Protein AF-A0A9J7LF12-F1 (afdb_monomer_lite)

InterPro domains:
  IPR011990 Tetratricopeptide-like helical domain superfamily [G3DSA:1.25.40.10] (10-180)

pLDDT: mean 81.38, std 17.11, range [35.28, 98.5]

Organism: Branchiostoma floridae (NCBI:txid7739)

Structure (mmCIF, N/CA/C/O backbone):
data_AF-A0A9J7LF12-F1
#
_entry.id   AF-A0A9J7LF12-F1
#
loop_
_atom_site.group_PDB
_atom_site.id
_atom_site.type_symbol
_atom_site.label_atom_id
_atom_site.label_alt_id
_atom_site.label_comp_id
_atom_site.label_asym_id
_atom_site.label_entity_id
_atom_site.label_seq_id
_atom_site.pdbx_PDB_ins_code
_atom_site.Cartn_x
_atom_site.Cartn_y
_atom_site.Cartn_z
_atom_site.occupancy
_atom_site.B_iso_or_equiv
_atom_site.auth_seq_id
_atom_site.auth_comp_id
_atom_site.auth_asym_id
_atom_site.auth_atom_id
_atom_site.pdbx_PDB_model_num
ATOM 1 N N . MET A 1 1 ? 32.353 -58.997 -35.082 1.00 39.72 1 MET A N 1
ATOM 2 C CA . MET A 1 1 ? 32.749 -57.573 -35.053 1.00 39.72 1 MET A CA 1
ATOM 3 C C . MET A 1 1 ? 31.495 -56.728 -35.221 1.00 39.72 1 MET A C 1
ATOM 5 O O . MET A 1 1 ? 30.612 -57.165 -35.945 1.00 39.72 1 MET A O 1
ATOM 9 N N . ALA A 1 2 ? 31.465 -55.567 -34.558 1.00 40.81 2 ALA A N 1
ATOM 10 C CA . ALA A 1 2 ? 30.418 -54.535 -34.543 1.00 40.81 2 ALA A CA 1
ATOM 11 C C . ALA A 1 2 ? 29.168 -54.815 -33.680 1.00 40.81 2 ALA A C 1
ATOM 13 O O . ALA A 1 2 ? 28.105 -55.202 -34.151 1.00 40.81 2 ALA A O 1
ATOM 14 N N . THR A 1 3 ? 29.338 -54.546 -32.386 1.00 37.72 3 THR A N 1
ATOM 15 C CA . THR A 1 3 ? 28.307 -54.189 -31.405 1.00 37.72 3 THR A CA 1
ATOM 16 C C . THR A 1 3 ? 27.882 -52.730 -31.610 1.00 37.72 3 THR A C 1
ATOM 18 O O . THR A 1 3 ? 28.735 -51.844 -31.576 1.00 37.72 3 THR A O 1
ATOM 21 N N . GLY A 1 4 ? 26.586 -52.470 -31.800 1.00 38.47 4 GLY A N 1
ATOM 22 C CA . GLY A 1 4 ? 26.010 -51.123 -31.787 1.00 38.47 4 GLY A CA 1
ATOM 23 C C . GLY A 1 4 ? 25.493 -50.775 -30.394 1.00 38.47 4 GLY A C 1
ATOM 24 O O . GLY A 1 4 ? 24.496 -51.340 -29.954 1.00 38.47 4 GLY A O 1
ATOM 25 N N . GLY A 1 5 ? 26.181 -49.866 -29.704 1.00 35.28 5 GLY A N 1
ATOM 26 C CA . GLY A 1 5 ? 25.675 -49.182 -28.516 1.00 35.28 5 GLY A CA 1
ATOM 27 C C . GLY A 1 5 ? 25.130 -47.813 -28.916 1.00 35.28 5 GLY A C 1
ATOM 28 O O . GLY A 1 5 ? 25.810 -47.076 -29.625 1.00 35.28 5 GLY A O 1
ATOM 29 N N . SER A 1 6 ? 23.919 -47.479 -28.468 1.00 45.06 6 SER A N 1
ATOM 30 C CA . SER A 1 6 ? 23.393 -46.114 -28.510 1.00 45.06 6 SER A CA 1
ATOM 31 C C . SER A 1 6 ? 23.241 -45.631 -27.076 1.00 45.06 6 SER A C 1
ATOM 33 O O . SER A 1 6 ? 22.496 -46.199 -26.281 1.00 45.06 6 SER A O 1
ATOM 35 N N . THR A 1 7 ? 24.030 -44.615 -26.766 1.00 44.19 7 THR A N 1
ATOM 36 C CA . THR A 1 7 ? 24.175 -43.934 -25.485 1.00 44.19 7 THR A CA 1
ATOM 37 C C . THR A 1 7 ? 22.924 -43.135 -25.137 1.00 44.19 7 THR A C 1
ATOM 39 O O . THR A 1 7 ? 22.454 -42.326 -25.937 1.00 44.19 7 THR A O 1
ATOM 42 N N . VAL A 1 8 ? 22.413 -43.356 -23.926 1.00 41.34 8 VAL A N 1
ATOM 43 C CA . VAL A 1 8 ? 21.418 -42.508 -23.264 1.00 41.34 8 VAL A CA 1
ATOM 44 C C . VAL A 1 8 ? 22.120 -41.210 -22.871 1.00 41.34 8 VAL A C 1
ATOM 46 O O . VAL A 1 8 ? 23.152 -41.250 -22.204 1.00 41.34 8 VAL A O 1
ATOM 49 N N . ALA A 1 9 ? 21.597 -40.082 -23.349 1.00 40.00 9 ALA A N 1
ATOM 50 C CA . ALA A 1 9 ? 22.087 -38.763 -22.989 1.00 40.00 9 ALA A CA 1
ATOM 51 C C . ALA A 1 9 ? 21.677 -38.419 -21.552 1.00 40.00 9 ALA A C 1
ATOM 53 O O . ALA A 1 9 ? 20.546 -38.649 -21.126 1.00 40.00 9 ALA A O 1
ATOM 54 N N . ASP A 1 10 ? 22.677 -37.897 -20.863 1.00 36.16 10 ASP A N 1
ATOM 55 C CA . ASP A 1 10 ? 22.772 -37.484 -19.477 1.00 36.16 10 ASP A CA 1
ATOM 56 C C . ASP A 1 10 ? 21.653 -36.513 -19.059 1.00 36.16 10 ASP A C 1
ATOM 58 O O . ASP A 1 10 ? 21.420 -35.483 -19.697 1.00 36.16 10 ASP A O 1
ATOM 62 N N . VAL A 1 11 ? 20.951 -36.858 -17.979 1.00 47.50 11 VAL A N 1
ATOM 63 C CA . VAL A 1 11 ? 20.026 -35.961 -17.284 1.00 47.50 11 VAL A CA 1
ATOM 64 C C . VAL A 1 11 ? 20.889 -35.112 -16.364 1.00 47.50 11 VAL A C 1
ATOM 66 O O . VAL A 1 11 ? 21.312 -35.575 -15.308 1.00 47.50 11 VAL A O 1
ATOM 69 N N . SER A 1 12 ? 21.165 -33.878 -16.792 1.00 51.91 12 SER A N 1
ATOM 70 C CA . SER A 1 12 ? 21.916 -32.904 -16.003 1.00 51.91 12 SER A CA 1
ATOM 71 C C . SER A 1 12 ? 21.243 -32.718 -14.644 1.00 51.91 12 SER A C 1
ATOM 73 O O . SER A 1 12 ? 20.140 -32.180 -14.546 1.00 51.91 12 SER A O 1
ATOM 75 N N . ALA A 1 13 ? 21.913 -33.199 -13.602 1.00 44.81 13 ALA A N 1
ATOM 76 C CA . ALA A 1 13 ? 21.519 -33.026 -12.220 1.00 44.81 13 ALA A CA 1
ATOM 77 C C . ALA A 1 13 ? 21.653 -31.543 -11.851 1.00 44.81 13 ALA A C 1
ATOM 79 O O . ALA A 1 13 ? 22.753 -30.994 -11.864 1.00 44.81 13 ALA A O 1
ATOM 80 N N . THR A 1 14 ? 20.536 -30.881 -11.555 1.00 45.53 14 THR A N 1
ATOM 81 C CA . THR A 1 14 ? 20.538 -29.515 -11.028 1.00 45.53 14 THR A CA 1
ATOM 82 C C . THR A 1 14 ? 21.016 -29.569 -9.581 1.00 45.53 14 THR A C 1
ATOM 84 O O . THR A 1 14 ? 20.368 -30.166 -8.720 1.00 45.53 14 THR A O 1
ATOM 87 N N . THR A 1 15 ? 22.192 -29.005 -9.325 1.00 43.34 15 THR A N 1
ATOM 88 C CA . THR A 1 15 ? 22.765 -28.886 -7.985 1.00 43.34 15 THR A CA 1
ATOM 89 C C . THR A 1 15 ? 21.994 -27.841 -7.163 1.00 43.34 15 THR A C 1
ATOM 91 O O . THR A 1 15 ? 21.663 -26.791 -7.711 1.00 43.34 15 THR A O 1
ATOM 94 N N . PRO A 1 16 ? 21.730 -28.069 -5.861 1.00 48.72 16 PRO A N 1
ATOM 95 C CA . PRO A 1 16 ? 20.918 -27.169 -5.027 1.00 48.72 16 PRO A CA 1
ATOM 96 C C . PRO A 1 16 ? 21.506 -25.771 -4.756 1.00 48.72 16 PRO A C 1
ATOM 98 O O . PRO A 1 16 ? 20.783 -24.915 -4.254 1.00 48.72 16 PRO A O 1
ATOM 101 N N . ASP A 1 17 ? 22.781 -25.530 -5.077 1.00 46.25 17 ASP A N 1
ATOM 102 C CA . ASP A 1 17 ? 23.502 -24.301 -4.702 1.00 46.25 17 ASP A CA 1
ATOM 103 C C . ASP A 1 17 ? 23.446 -23.177 -5.762 1.00 46.25 17 ASP A C 1
ATOM 105 O O . ASP A 1 17 ? 23.817 -22.043 -5.470 1.00 46.25 17 ASP A O 1
ATOM 109 N N . ASP A 1 18 ? 22.973 -23.457 -6.982 1.00 55.94 18 ASP A N 1
ATOM 110 C CA . ASP A 1 18 ? 23.041 -22.514 -8.119 1.00 55.94 18 ASP A CA 1
ATOM 111 C C . ASP A 1 18 ? 21.880 -21.495 -8.117 1.00 55.94 18 ASP A C 1
ATOM 113 O O . ASP A 1 18 ? 21.981 -20.380 -8.618 1.00 55.94 18 ASP A O 1
ATOM 117 N N . ASP A 1 19 ? 20.753 -21.851 -7.498 1.00 59.34 19 ASP A N 1
ATOM 118 C CA . ASP A 1 19 ? 19.482 -21.145 -7.692 1.00 59.34 19 ASP A CA 1
ATOM 119 C C . ASP A 1 19 ? 19.226 -20.024 -6.663 1.00 59.34 19 ASP A C 1
ATOM 121 O O . ASP A 1 19 ? 18.275 -19.258 -6.790 1.00 59.34 19 ASP A O 1
ATOM 125 N N . ASP A 1 20 ? 19.987 -19.943 -5.565 1.00 68.94 20 ASP A N 1
ATOM 126 C CA . ASP A 1 20 ? 19.910 -18.791 -4.635 1.00 68.94 20 ASP A CA 1
ATOM 127 C C . ASP A 1 20 ? 20.726 -17.602 -5.170 1.00 68.94 20 ASP A C 1
ATOM 129 O O . ASP A 1 20 ? 20.316 -16.450 -5.046 1.00 68.94 20 ASP A O 1
ATOM 133 N N . SER A 1 21 ? 21.820 -17.901 -5.881 1.00 77.69 21 SER A N 1
ATOM 134 C CA . SER A 1 21 ? 22.623 -16.918 -6.612 1.00 77.69 21 SER A CA 1
ATOM 135 C C . SER A 1 21 ? 21.808 -16.195 -7.690 1.00 77.69 21 SER A C 1
ATOM 137 O O . SER A 1 21 ? 21.927 -14.981 -7.832 1.00 77.69 21 SER A O 1
ATOM 139 N N . THR A 1 22 ? 20.949 -16.912 -8.424 1.00 87.00 22 THR A N 1
ATOM 140 C CA . THR A 1 22 ? 20.126 -16.331 -9.504 1.00 87.00 22 THR A CA 1
ATOM 141 C C . THR A 1 22 ? 19.040 -15.392 -8.974 1.00 87.00 22 THR A C 1
ATOM 143 O O . THR A 1 22 ? 18.749 -14.366 -9.589 1.00 87.00 22 THR A O 1
ATOM 146 N N . TYR A 1 23 ? 18.443 -15.710 -7.818 1.00 91.00 23 TYR A N 1
ATOM 147 C CA . TYR A 1 23 ? 17.471 -14.840 -7.154 1.00 91.00 23 TYR A CA 1
ATOM 148 C C . TYR A 1 23 ? 18.095 -13.491 -6.778 1.00 91.00 23 TYR A C 1
ATOM 150 O O . TYR A 1 23 ? 17.531 -12.446 -7.120 1.00 91.00 23 TYR A O 1
ATOM 158 N N . GLU A 1 24 ? 19.246 -13.527 -6.100 1.00 91.50 24 GLU A N 1
ATOM 159 C CA . GLU A 1 24 ? 19.941 -12.322 -5.639 1.00 91.50 24 GLU A CA 1
ATOM 160 C C . GLU A 1 24 ? 20.485 -11.498 -6.811 1.00 91.50 24 GLU A C 1
ATOM 162 O O . GLU A 1 24 ? 20.399 -10.270 -6.795 1.00 91.50 24 GLU A O 1
ATOM 167 N N . GLU A 1 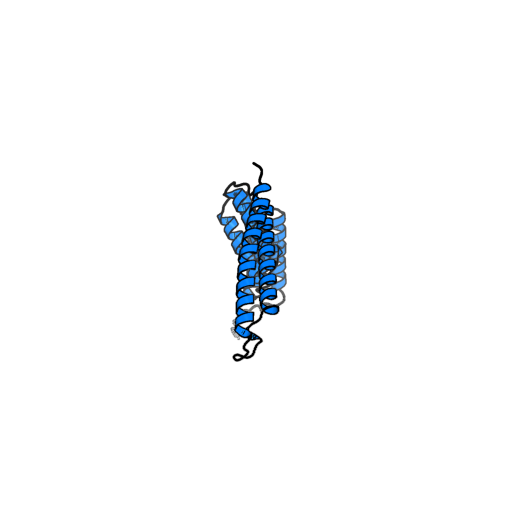25 ? 20.976 -12.154 -7.866 1.00 94.62 25 GLU A N 1
ATOM 168 C CA . GLU A 1 25 ? 21.410 -11.491 -9.100 1.00 94.62 25 GLU A CA 1
ATOM 169 C C . GLU A 1 25 ? 20.255 -10.721 -9.754 1.00 94.62 25 GLU A C 1
ATOM 171 O O . GLU A 1 25 ? 20.363 -9.520 -10.004 1.00 94.62 25 GLU A O 1
ATOM 176 N N . HIS A 1 26 ? 19.107 -11.372 -9.960 1.00 95.75 26 HIS A N 1
ATOM 177 C CA . HIS A 1 26 ? 17.932 -10.722 -10.538 1.00 95.75 26 HIS A CA 1
ATOM 178 C C . HIS A 1 26 ? 17.387 -9.589 -9.660 1.00 95.75 26 HIS A C 1
ATOM 180 O O . HIS A 1 26 ? 16.953 -8.557 -10.180 1.00 95.75 26 HIS A O 1
ATOM 186 N N . LEU A 1 27 ? 17.417 -9.754 -8.336 1.00 95.31 27 LEU A N 1
ATOM 187 C CA . LEU A 1 27 ? 16.997 -8.708 -7.408 1.00 95.31 27 LEU A CA 1
ATOM 188 C C . LEU A 1 27 ? 17.931 -7.491 -7.486 1.00 95.31 27 LEU A C 1
ATOM 190 O O . LEU A 1 27 ? 17.462 -6.348 -7.549 1.00 95.31 27 LEU A O 1
ATOM 194 N N . HIS A 1 28 ? 19.242 -7.730 -7.529 1.00 96.56 28 HIS A N 1
ATOM 195 C CA . HIS A 1 28 ? 20.255 -6.692 -7.679 1.00 96.56 28 HIS A CA 1
ATOM 196 C C . HIS A 1 28 ? 20.119 -5.943 -9.009 1.00 96.56 28 HIS A C 1
ATOM 198 O O . HIS A 1 28 ? 20.062 -4.710 -9.019 1.00 96.56 28 HIS A O 1
ATOM 204 N N . ASP A 1 29 ? 19.986 -6.670 -10.118 1.00 97.25 29 ASP A N 1
ATOM 205 C CA . ASP A 1 29 ? 19.795 -6.103 -11.454 1.00 97.25 29 ASP A CA 1
ATOM 206 C C . ASP A 1 29 ? 18.539 -5.236 -11.538 1.00 97.25 29 ASP A C 1
ATOM 208 O O . ASP A 1 29 ? 18.569 -4.144 -12.115 1.00 97.25 29 ASP A O 1
ATOM 212 N N . GLY A 1 30 ? 17.443 -5.693 -10.924 1.00 97.69 30 GLY A N 1
ATOM 213 C CA . GLY A 1 30 ? 16.206 -4.924 -10.841 1.00 97.69 30 GLY A CA 1
ATOM 214 C C . GLY A 1 30 ? 16.399 -3.626 -10.065 1.00 97.69 30 GLY A C 1
ATOM 215 O O . GLY A 1 30 ? 15.953 -2.566 -10.507 1.00 97.69 30 GLY A O 1
ATOM 216 N N . CYS A 1 31 ? 17.128 -3.671 -8.945 1.00 97.19 31 CYS A N 1
ATOM 217 C CA . CYS A 1 31 ? 17.443 -2.477 -8.161 1.00 97.19 31 CYS A CA 1
ATOM 218 C C . CYS A 1 31 ? 18.298 -1.485 -8.957 1.00 97.19 31 CYS A C 1
ATOM 220 O O . CYS A 1 31 ? 18.016 -0.286 -8.932 1.00 97.19 31 CYS A O 1
ATOM 222 N N . MET A 1 32 ? 19.298 -1.968 -9.696 1.00 97.62 32 MET A N 1
ATOM 223 C CA . MET A 1 32 ? 20.133 -1.125 -10.554 1.00 97.62 32 MET A CA 1
ATOM 224 C C . MET A 1 32 ? 19.315 -0.476 -11.673 1.00 97.62 32 MET A C 1
ATOM 226 O O . MET A 1 32 ? 19.390 0.737 -11.858 1.00 97.62 32 MET A O 1
ATOM 230 N N . ALA A 1 33 ? 18.468 -1.243 -12.362 1.00 97.81 33 ALA A N 1
ATOM 231 C CA . ALA A 1 33 ? 17.584 -0.715 -13.400 1.00 97.81 33 ALA A CA 1
ATOM 232 C C . ALA A 1 33 ? 16.594 0.330 -12.848 1.00 97.81 33 ALA A C 1
ATOM 234 O O . ALA A 1 33 ? 16.386 1.388 -13.449 1.00 97.81 33 ALA A O 1
ATOM 235 N N . LEU A 1 34 ? 16.040 0.084 -11.657 1.00 95.75 34 LEU A N 1
ATOM 236 C CA . LEU A 1 34 ? 15.129 1.006 -10.980 1.00 95.75 34 LEU A CA 1
ATOM 237 C C . LEU A 1 34 ? 15.819 2.319 -10.571 1.00 95.75 34 LEU A C 1
ATOM 239 O O . LEU A 1 34 ? 15.177 3.376 -10.582 1.00 95.75 34 LEU A O 1
ATOM 243 N N . GLN A 1 35 ? 17.106 2.263 -10.209 1.00 95.12 35 GLN A N 1
ATOM 244 C CA . GLN A 1 35 ? 17.933 3.438 -9.917 1.00 95.12 35 GLN A CA 1
ATOM 245 C C . GLN A 1 35 ? 18.265 4.234 -11.182 1.00 95.12 35 GLN A C 1
ATOM 247 O O . GLN A 1 35 ? 18.223 5.463 -11.151 1.00 95.12 35 GLN A O 1
ATOM 252 N N . THR A 1 36 ? 18.543 3.561 -12.302 1.00 95.75 36 THR A N 1
ATOM 253 C CA . THR A 1 36 ? 18.799 4.226 -13.591 1.00 95.75 36 THR A CA 1
ATOM 254 C C . THR A 1 36 ? 17.525 4.720 -14.280 1.00 95.75 36 THR A C 1
ATOM 256 O O . THR A 1 36 ? 17.613 5.411 -15.292 1.00 95.75 36 THR A O 1
ATOM 259 N N . GLY A 1 37 ? 16.345 4.392 -13.741 1.00 93.88 37 GLY A N 1
ATOM 260 C CA . GLY A 1 37 ? 15.043 4.806 -14.271 1.00 93.88 37 GLY A CA 1
ATOM 261 C C . GLY A 1 37 ? 14.523 3.947 -15.426 1.00 93.88 37 GLY A C 1
ATOM 262 O O . GLY A 1 37 ? 13.527 4.313 -16.045 1.00 93.88 37 GLY A O 1
ATOM 263 N N . ASP A 1 38 ? 15.162 2.809 -15.705 1.00 97.50 38 ASP A N 1
ATOM 264 C CA . ASP A 1 38 ? 14.715 1.848 -16.714 1.00 97.50 38 ASP A CA 1
ATOM 265 C C . ASP A 1 38 ? 13.657 0.925 -16.094 1.00 97.50 38 ASP A C 1
ATOM 267 O O . ASP A 1 38 ? 13.958 -0.138 -15.544 1.00 97.50 38 ASP A O 1
ATOM 271 N N . LEU A 1 39 ? 12.404 1.390 -16.112 1.00 97.69 39 LEU A N 1
ATOM 272 C CA . LEU A 1 39 ? 11.283 0.704 -15.463 1.00 97.69 39 LEU A CA 1
ATOM 273 C C . LEU A 1 39 ? 10.969 -0.651 -16.107 1.00 97.69 39 LEU A C 1
ATOM 275 O O . LEU A 1 39 ? 10.574 -1.576 -15.401 1.00 97.69 39 LEU A O 1
ATOM 279 N N . ASP A 1 40 ? 11.170 -0.788 -17.417 1.00 97.69 40 ASP A N 1
ATOM 280 C CA . ASP A 1 40 ? 10.877 -2.029 -18.135 1.00 97.69 40 ASP A CA 1
ATOM 281 C C . ASP A 1 40 ? 11.905 -3.109 -17.800 1.00 97.69 40 ASP A C 1
ATOM 283 O O . ASP A 1 40 ? 11.536 -4.253 -17.517 1.00 97.69 40 ASP A O 1
ATOM 287 N N . LYS A 1 41 ? 13.192 -2.745 -17.751 1.00 97.88 41 LYS A N 1
ATOM 288 C CA . LYS A 1 41 ? 14.236 -3.661 -17.289 1.00 97.88 41 LYS A CA 1
ATOM 289 C C . LYS A 1 41 ? 14.055 -4.016 -15.814 1.00 97.88 41 LYS A C 1
ATOM 291 O O . LYS A 1 41 ? 14.180 -5.185 -15.458 1.00 97.88 41 LYS A O 1
ATOM 296 N N . ALA A 1 42 ? 13.717 -3.041 -14.967 1.00 98.25 42 ALA A N 1
ATOM 297 C CA . ALA A 1 42 ? 13.463 -3.287 -13.550 1.00 98.25 42 ALA A CA 1
ATOM 298 C C . ALA A 1 42 ? 12.318 -4.290 -13.345 1.00 98.25 42 ALA A C 1
ATOM 300 O O . ALA A 1 42 ? 12.472 -5.253 -12.596 1.00 98.25 42 ALA A O 1
ATOM 301 N N . GLU A 1 43 ? 11.199 -4.112 -14.053 1.00 98.06 43 GLU A N 1
ATOM 302 C CA . GLU A 1 43 ? 10.069 -5.041 -14.003 1.00 98.06 43 GLU A CA 1
ATOM 303 C C . GLU A 1 43 ? 10.476 -6.462 -14.405 1.00 98.06 43 GLU A C 1
ATOM 305 O O . GLU A 1 43 ? 10.157 -7.416 -13.695 1.00 98.06 43 GLU A O 1
ATOM 310 N N . GLN A 1 44 ? 11.205 -6.609 -15.516 1.00 98.12 44 GLN A N 1
ATOM 311 C CA . GLN A 1 44 ? 11.660 -7.915 -15.999 1.00 98.12 44 GLN A CA 1
ATOM 312 C C . GLN A 1 44 ? 12.572 -8.611 -14.986 1.00 98.12 44 GLN A C 1
ATOM 314 O O . GLN A 1 44 ? 12.371 -9.791 -14.694 1.00 98.12 44 GLN A O 1
ATOM 319 N N . SER A 1 45 ? 13.536 -7.884 -14.419 1.00 97.75 45 SER A N 1
ATOM 320 C CA . SER A 1 45 ? 14.465 -8.416 -13.422 1.00 97.75 45 SER A CA 1
ATOM 321 C C . SER A 1 45 ? 13.749 -8.821 -12.130 1.00 97.75 45 SER A C 1
ATOM 323 O O . SER A 1 45 ? 13.946 -9.935 -11.647 1.00 97.75 45 SER A O 1
ATOM 325 N N . PHE A 1 46 ? 12.843 -7.997 -11.594 1.00 97.69 46 PHE A N 1
ATOM 326 C CA . PHE A 1 46 ? 12.095 -8.377 -10.391 1.00 97.69 46 PHE A CA 1
ATOM 327 C C . PHE A 1 46 ? 11.103 -9.521 -10.641 1.00 97.69 46 PHE A C 1
ATOM 329 O O . PHE A 1 46 ? 10.937 -10.383 -9.779 1.00 97.69 46 PHE A O 1
ATOM 336 N N . ALA A 1 47 ? 10.479 -9.590 -11.821 1.00 96.44 47 ALA A N 1
ATOM 337 C CA . ALA A 1 47 ? 9.639 -10.726 -12.199 1.00 96.44 47 ALA A CA 1
ATOM 338 C C . ALA A 1 47 ? 10.452 -12.028 -12.315 1.00 96.44 47 ALA A C 1
ATOM 340 O O . ALA A 1 47 ? 9.977 -13.087 -11.898 1.00 96.44 47 ALA A O 1
ATOM 341 N N . ALA A 1 48 ? 11.681 -11.959 -12.840 1.00 94.81 48 ALA A N 1
ATOM 342 C CA . ALA A 1 48 ? 12.601 -13.093 -12.884 1.00 94.81 48 ALA A CA 1
ATOM 343 C C . ALA A 1 48 ? 13.009 -13.542 -11.471 1.00 94.81 48 ALA A C 1
ATOM 345 O O . ALA A 1 48 ? 12.891 -14.724 -11.158 1.00 94.81 48 ALA A O 1
ATOM 346 N N . SER A 1 49 ? 13.367 -12.596 -10.595 1.00 93.81 49 SER A N 1
ATOM 347 C CA . SER A 1 49 ? 13.654 -12.855 -9.176 1.00 93.81 49 SER A CA 1
ATOM 348 C C . SER A 1 49 ? 12.475 -13.549 -8.479 1.00 93.81 49 SER A C 1
ATOM 350 O O . SER A 1 49 ? 12.645 -14.605 -7.867 1.00 93.81 49 SER A O 1
ATOM 352 N N . LEU A 1 50 ? 11.252 -13.030 -8.657 1.00 92.56 50 LEU A N 1
ATOM 353 C CA . LEU A 1 50 ? 10.033 -13.617 -8.095 1.00 92.56 50 LEU A CA 1
ATOM 354 C C . LEU A 1 50 ? 9.788 -15.045 -8.605 1.00 92.56 50 LEU A C 1
ATOM 356 O O . LEU A 1 50 ? 9.378 -15.918 -7.840 1.00 92.56 50 LEU A O 1
ATOM 360 N N . LYS A 1 51 ? 10.056 -15.306 -9.888 1.00 91.25 51 LYS A N 1
ATOM 361 C CA . LYS A 1 51 ? 9.903 -16.636 -10.486 1.00 91.25 51 LYS A CA 1
ATOM 362 C C . LYS A 1 51 ? 10.862 -17.652 -9.860 1.00 91.25 51 LYS A C 1
ATOM 364 O O . LYS A 1 51 ? 10.431 -18.775 -9.601 1.00 91.25 51 LYS A O 1
ATOM 369 N N . SER A 1 52 ? 12.108 -17.267 -9.584 1.00 87.81 52 SER A N 1
ATOM 370 C CA . SER A 1 52 ? 13.104 -18.152 -8.963 1.00 87.81 52 SER A CA 1
ATOM 371 C C . SER A 1 52 ? 12.704 -18.580 -7.547 1.00 87.81 52 SER A C 1
ATOM 373 O O . SER A 1 52 ? 12.858 -19.745 -7.189 1.00 87.81 52 SER A O 1
ATOM 375 N N . VAL A 1 53 ? 12.110 -17.688 -6.744 1.00 85.94 53 VAL A N 1
ATOM 376 C CA . VAL A 1 53 ? 11.677 -18.029 -5.369 1.00 85.94 53 VAL A CA 1
ATOM 377 C C . VAL A 1 53 ? 10.318 -18.720 -5.303 1.00 85.94 53 VAL A C 1
ATOM 379 O O . VAL A 1 53 ? 10.101 -19.560 -4.427 1.00 85.94 53 VAL A O 1
ATOM 382 N N . HIS A 1 54 ? 9.421 -18.436 -6.250 1.00 77.88 54 HIS A N 1
ATOM 383 C CA . HIS A 1 54 ? 8.108 -19.079 -6.307 1.00 77.88 54 HIS A CA 1
ATOM 384 C C . HIS A 1 54 ? 8.219 -20.584 -6.572 1.00 77.88 54 HIS A C 1
ATOM 386 O O . HIS A 1 54 ? 7.519 -21.386 -5.955 1.00 77.88 54 HIS A O 1
ATOM 392 N N . VAL A 1 55 ? 9.152 -20.986 -7.444 1.00 74.06 55 VAL A N 1
ATOM 393 C CA . VAL A 1 55 ? 9.421 -22.402 -7.746 1.00 74.06 55 VAL A CA 1
ATOM 394 C C . VAL A 1 55 ? 9.910 -23.163 -6.507 1.00 74.06 55 VAL A C 1
ATOM 396 O O . VAL A 1 55 ? 9.615 -24.349 -6.365 1.00 74.06 55 VAL A O 1
ATOM 399 N N . LYS A 1 56 ? 10.584 -22.481 -5.573 1.00 67.94 56 LYS A N 1
ATOM 400 C CA . LYS A 1 56 ? 11.073 -23.064 -4.314 1.00 67.94 56 LYS A CA 1
ATOM 401 C C . LYS A 1 56 ? 10.020 -23.107 -3.200 1.00 67.94 56 LYS A C 1
ATOM 403 O O . LYS A 1 56 ? 10.251 -23.742 -2.175 1.00 67.94 56 LYS A O 1
ATOM 408 N N . GLY A 1 57 ? 8.874 -22.440 -3.371 1.00 67.81 57 GLY A N 1
ATOM 409 C CA . GLY A 1 57 ? 7.858 -22.307 -2.321 1.00 67.81 57 GLY A CA 1
ATOM 410 C C . GLY A 1 57 ? 8.318 -21.458 -1.128 1.00 67.81 57 GLY A C 1
ATOM 411 O O . GLY A 1 57 ? 7.769 -21.575 -0.030 1.00 67.81 57 GLY A O 1
ATOM 412 N N . GLU A 1 58 ? 9.326 -20.603 -1.321 1.00 76.88 58 GLU A N 1
ATOM 413 C CA . GLU A 1 58 ? 9.893 -19.738 -0.284 1.00 76.88 58 GLU A CA 1
ATOM 414 C C . GLU A 1 58 ? 9.086 -18.434 -0.161 1.00 76.88 58 GLU A C 1
ATOM 416 O O . GLU A 1 58 ? 9.564 -17.344 -0.472 1.00 76.88 58 GLU A O 1
ATOM 421 N N . TYR A 1 59 ? 7.845 -18.536 0.328 1.00 76.38 59 TYR A N 1
ATOM 422 C CA . TYR A 1 59 ? 6.890 -17.415 0.401 1.00 76.38 59 TYR A CA 1
ATOM 423 C C . TYR A 1 59 ? 7.416 -16.159 1.119 1.00 76.38 59 TYR A C 1
ATOM 425 O O . TYR A 1 59 ? 6.956 -15.054 0.837 1.00 76.38 59 TYR A O 1
ATOM 433 N N . GLY A 1 60 ? 8.378 -16.309 2.036 1.00 79.06 60 GLY A N 1
ATOM 434 C CA . GLY A 1 60 ? 9.027 -15.180 2.705 1.00 79.06 60 GLY A CA 1
ATOM 435 C C . GLY A 1 60 ? 9.923 -14.357 1.772 1.00 79.06 60 GLY A C 1
ATOM 436 O O . GLY A 1 60 ? 9.900 -13.130 1.844 1.00 79.06 60 GLY A O 1
ATOM 437 N N . LYS A 1 61 ? 10.658 -15.007 0.858 1.00 87.25 61 LYS A N 1
ATOM 438 C CA . LYS A 1 61 ? 11.527 -14.318 -0.111 1.00 87.25 61 LYS A CA 1
ATOM 439 C C . LYS A 1 61 ? 10.740 -13.668 -1.249 1.00 87.25 61 LYS A C 1
ATOM 441 O O . LYS A 1 61 ? 11.221 -12.720 -1.849 1.00 87.25 61 LYS A O 1
ATOM 446 N N . GLU A 1 62 ? 9.502 -14.104 -1.502 1.00 91.69 62 GLU A N 1
ATOM 447 C CA . GLU A 1 62 ? 8.612 -13.459 -2.482 1.00 91.69 62 GLU A CA 1
ATOM 448 C C . GLU A 1 62 ? 8.262 -12.006 -2.108 1.00 91.69 62 GLU A C 1
ATOM 450 O O . GLU A 1 62 ? 7.915 -11.216 -2.985 1.00 91.69 62 GLU A O 1
ATOM 455 N N . ALA A 1 63 ? 8.335 -11.634 -0.825 1.00 93.88 63 ALA A N 1
ATOM 456 C CA . ALA A 1 63 ? 7.908 -10.316 -0.363 1.00 93.88 63 ALA A CA 1
ATOM 457 C C . ALA A 1 63 ? 8.740 -9.166 -0.950 1.00 93.88 63 ALA A C 1
ATOM 459 O O . ALA A 1 63 ? 8.168 -8.150 -1.339 1.00 93.88 63 ALA A O 1
ATOM 460 N N . GLU A 1 64 ? 10.064 -9.321 -1.036 1.00 94.69 64 GLU A N 1
ATOM 461 C CA . GLU A 1 64 ? 10.954 -8.248 -1.496 1.00 94.69 64 GLU A CA 1
ATOM 462 C C . GLU A 1 64 ? 10.788 -7.956 -3.003 1.00 94.69 64 GLU A C 1
ATOM 464 O O . GLU A 1 64 ? 10.531 -6.799 -3.341 1.00 94.69 64 GLU A O 1
ATOM 469 N N . PRO A 1 65 ? 10.802 -8.945 -3.922 1.00 95.75 65 PRO A N 1
ATOM 470 C CA . PRO A 1 65 ? 10.523 -8.694 -5.338 1.00 95.75 65 PRO A CA 1
ATOM 471 C C . PRO A 1 65 ? 9.128 -8.112 -5.591 1.00 95.75 65 PRO A C 1
ATOM 473 O O . PRO A 1 65 ? 8.976 -7.248 -6.452 1.00 95.75 65 PRO A O 1
ATOM 476 N N . LEU A 1 66 ? 8.104 -8.548 -4.842 1.00 96.56 66 LEU A N 1
ATOM 477 C CA . LEU A 1 66 ? 6.751 -7.984 -4.944 1.00 96.56 66 LEU A CA 1
ATOM 478 C C . LEU A 1 66 ? 6.728 -6.509 -4.541 1.00 96.56 66 LEU A C 1
ATOM 480 O O . LEU A 1 66 ? 6.131 -5.692 -5.241 1.00 96.56 66 LEU A O 1
ATOM 484 N N . PHE A 1 67 ? 7.396 -6.169 -3.439 1.00 96.81 67 PHE A N 1
ATOM 485 C CA . PHE A 1 67 ? 7.496 -4.793 -2.973 1.00 96.81 67 PHE A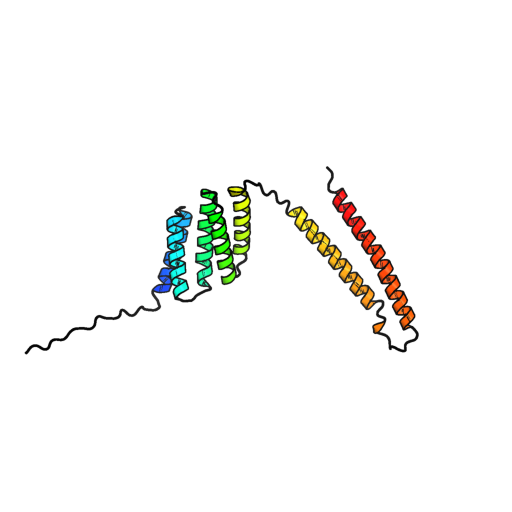 CA 1
ATOM 486 C C . PHE A 1 67 ? 8.252 -3.912 -3.979 1.00 96.81 67 PHE A C 1
ATOM 488 O O . PHE A 1 67 ? 7.771 -2.846 -4.352 1.00 96.81 67 PHE A O 1
ATOM 495 N N . LYS A 1 68 ? 9.367 -4.398 -4.534 1.00 97.50 68 LYS A N 1
ATOM 496 C CA . LYS A 1 68 ? 10.117 -3.674 -5.570 1.00 97.50 68 LYS A CA 1
ATOM 497 C C . LYS A 1 68 ? 9.361 -3.530 -6.893 1.00 97.50 68 LYS A C 1
ATOM 499 O O . LYS A 1 68 ? 9.467 -2.493 -7.544 1.00 97.50 68 LYS A O 1
ATOM 504 N N . LEU A 1 69 ? 8.555 -4.519 -7.286 1.00 97.69 69 LEU A N 1
ATOM 505 C CA . LEU A 1 69 ? 7.635 -4.371 -8.419 1.00 97.69 69 LEU A CA 1
ATOM 506 C C . LEU A 1 69 ? 6.585 -3.288 -8.153 1.00 97.69 69 LEU A C 1
ATOM 508 O O . LEU A 1 69 ? 6.223 -2.557 -9.074 1.00 97.69 69 LEU A O 1
ATOM 512 N N . ALA A 1 70 ? 6.111 -3.149 -6.912 1.00 98.00 70 ALA A N 1
ATOM 513 C CA . ALA A 1 70 ? 5.193 -2.074 -6.561 1.00 98.00 70 ALA A CA 1
ATOM 514 C C . ALA A 1 70 ? 5.831 -0.690 -6.770 1.00 98.00 70 ALA A C 1
ATOM 516 O O . ALA A 1 70 ? 5.184 0.171 -7.365 1.00 98.00 70 ALA A O 1
ATOM 517 N N . ASP A 1 71 ? 7.107 -0.504 -6.405 1.00 97.88 71 ASP A N 1
ATOM 518 C CA . ASP A 1 71 ? 7.856 0.737 -6.674 1.00 97.88 71 ASP A CA 1
ATOM 519 C C . ASP A 1 71 ? 7.934 1.054 -8.176 1.00 97.88 71 ASP A C 1
ATOM 521 O O . ASP A 1 71 ? 7.780 2.209 -8.588 1.00 97.88 71 ASP A O 1
ATOM 525 N N . VAL A 1 72 ? 8.162 0.032 -9.011 1.00 98.31 72 VAL A N 1
ATOM 526 C CA . VAL A 1 72 ? 8.183 0.178 -10.476 1.00 98.31 72 VAL A CA 1
ATOM 527 C C . VAL A 1 72 ? 6.838 0.701 -10.974 1.00 98.31 72 VAL A C 1
ATOM 529 O O . VAL A 1 72 ? 6.793 1.690 -11.709 1.00 98.31 72 VAL A O 1
ATOM 532 N N . TYR A 1 73 ? 5.741 0.073 -10.549 1.00 98.50 73 TYR A N 1
ATOM 533 C CA . TYR A 1 73 ? 4.396 0.458 -10.968 1.00 98.50 73 TYR A CA 1
ATOM 534 C C . TYR A 1 73 ? 3.949 1.805 -10.394 1.00 98.50 73 TYR A C 1
ATOM 536 O O . TYR A 1 73 ? 3.290 2.564 -11.099 1.00 98.50 73 TYR A O 1
ATOM 544 N N . LEU A 1 74 ? 4.360 2.164 -9.176 1.00 98.12 74 LEU A N 1
ATOM 545 C CA . LEU A 1 74 ? 4.128 3.496 -8.618 1.00 98.12 74 LEU A CA 1
ATOM 546 C C . LEU A 1 74 ? 4.822 4.568 -9.466 1.00 98.12 74 LEU A C 1
ATOM 548 O O . LEU A 1 74 ? 4.183 5.527 -9.898 1.00 98.12 74 LEU A O 1
ATOM 552 N N . LYS A 1 75 ? 6.115 4.389 -9.773 1.00 97.75 75 LYS A N 1
ATOM 553 C CA . LYS A 1 75 ? 6.852 5.317 -10.645 1.00 97.75 75 LYS A CA 1
ATOM 554 C C . LYS A 1 75 ? 6.231 5.401 -12.036 1.00 97.75 75 LYS A C 1
ATOM 556 O O . LYS A 1 75 ? 6.102 6.503 -12.569 1.00 97.75 75 LYS A O 1
ATOM 561 N N . ARG A 1 76 ? 5.827 4.264 -12.610 1.00 97.69 76 ARG A N 1
ATOM 562 C CA . ARG A 1 76 ? 5.169 4.222 -13.919 1.00 97.69 76 ARG A CA 1
ATOM 563 C C . ARG A 1 76 ? 3.842 4.976 -13.891 1.00 97.69 76 ARG A C 1
ATOM 565 O O . ARG A 1 76 ? 3.646 5.834 -14.740 1.00 97.69 76 ARG A O 1
ATOM 572 N N . GLY A 1 77 ? 3.006 4.750 -12.877 1.00 96.94 77 GLY A N 1
ATOM 573 C CA . GLY A 1 77 ? 1.737 5.454 -12.682 1.00 96.94 77 GLY A CA 1
ATOM 574 C C . GLY A 1 77 ? 1.904 6.963 -12.511 1.00 96.94 77 GLY A C 1
ATOM 575 O O . GLY A 1 77 ? 1.125 7.730 -13.066 1.00 96.94 77 GLY A O 1
ATOM 576 N N . ILE A 1 78 ? 2.957 7.419 -11.824 1.00 96.56 78 ILE A N 1
ATOM 577 C CA . ILE A 1 78 ? 3.283 8.853 -11.724 1.00 96.56 78 ILE A CA 1
ATOM 578 C C . ILE A 1 78 ? 3.669 9.431 -13.097 1.00 96.56 78 ILE A C 1
ATOM 580 O O . ILE A 1 78 ? 3.245 10.532 -13.443 1.00 96.56 78 ILE A O 1
ATOM 584 N N . GLN A 1 79 ? 4.456 8.702 -13.897 1.00 96.06 79 GLN A N 1
ATOM 585 C CA . GLN A 1 79 ? 4.873 9.149 -15.233 1.00 96.06 79 GLN A CA 1
ATOM 586 C C . GLN A 1 79 ? 3.718 9.147 -16.244 1.00 96.06 79 GLN A C 1
ATOM 588 O O . GLN A 1 79 ? 3.584 10.084 -17.031 1.00 96.06 79 GLN A O 1
ATOM 593 N N . SER A 1 80 ? 2.899 8.093 -16.237 1.00 95.50 80 SER A N 1
ATOM 594 C CA . SER A 1 80 ? 1.811 7.872 -17.193 1.00 95.50 80 SER A CA 1
ATOM 595 C C . SER A 1 80 ? 0.514 8.576 -16.797 1.00 95.50 80 SER A C 1
ATOM 597 O O . SER A 1 80 ? -0.317 8.854 -17.662 1.00 95.50 80 SER A O 1
ATOM 599 N N . LYS A 1 81 ? 0.340 8.868 -15.501 1.00 95.94 81 LYS A N 1
ATOM 600 C CA . LYS A 1 81 ? -0.927 9.279 -14.874 1.00 95.94 81 LYS A CA 1
ATOM 601 C C . LYS A 1 81 ? -2.056 8.268 -15.091 1.00 95.94 81 LYS A C 1
ATOM 603 O O . LYS A 1 81 ? -3.231 8.633 -15.081 1.00 95.94 81 LYS A O 1
ATOM 608 N N . ASP A 1 82 ? -1.709 6.995 -15.278 1.00 95.50 82 ASP A N 1
ATOM 609 C CA . ASP A 1 82 ? -2.673 5.910 -15.428 1.00 95.50 82 ASP A CA 1
ATOM 610 C C . ASP A 1 82 ? -3.020 5.283 -14.071 1.00 95.50 82 ASP A C 1
ATOM 612 O O . ASP A 1 82 ? -2.172 4.708 -13.386 1.00 95.50 82 ASP A O 1
ATOM 616 N N . GLY A 1 83 ? -4.305 5.328 -13.709 1.00 95.62 83 GLY A N 1
ATOM 617 C CA . GLY A 1 83 ? -4.850 4.661 -12.524 1.00 95.62 83 GLY A CA 1
ATOM 618 C C . GLY A 1 83 ? -4.635 3.142 -12.503 1.00 95.62 83 GLY A C 1
ATOM 619 O O . GLY A 1 83 ? -4.583 2.540 -11.424 1.00 95.62 83 GLY A O 1
ATOM 620 N N . GLY A 1 84 ? -4.480 2.517 -13.676 1.00 97.25 84 GLY A N 1
ATOM 621 C CA . GLY A 1 84 ? -4.178 1.093 -13.799 1.00 97.25 84 GLY A CA 1
ATOM 622 C C . GLY A 1 84 ? -2.860 0.708 -13.124 1.00 97.25 84 GLY A C 1
ATOM 623 O O . GLY A 1 84 ? -2.808 -0.289 -12.401 1.00 97.25 84 GLY A O 1
ATOM 624 N N . ASP A 1 85 ? -1.817 1.522 -13.287 1.00 98.06 85 ASP A N 1
ATOM 625 C CA . ASP A 1 85 ? -0.504 1.264 -12.694 1.00 98.06 85 ASP A CA 1
ATOM 626 C C . ASP A 1 85 ? -0.513 1.454 -11.168 1.00 98.06 85 ASP A C 1
ATOM 628 O O . ASP A 1 85 ? 0.030 0.617 -10.447 1.00 98.06 85 ASP A O 1
ATOM 632 N N . PHE A 1 86 ? -1.233 2.454 -10.644 1.00 97.94 86 PHE A N 1
ATOM 633 C CA . PHE A 1 86 ? -1.437 2.597 -9.192 1.00 97.94 86 PHE A CA 1
ATOM 634 C C . PHE A 1 86 ? -2.168 1.392 -8.587 1.00 97.94 86 PHE A C 1
ATOM 636 O O . PHE A 1 86 ? -1.817 0.925 -7.503 1.00 97.94 86 PHE A O 1
ATOM 643 N N . THR A 1 87 ? -3.161 0.848 -9.298 1.00 98.12 87 THR A N 1
ATOM 644 C CA . THR A 1 87 ? -3.899 -0.342 -8.847 1.00 98.12 87 THR A CA 1
ATOM 645 C C . THR A 1 87 ? -2.979 -1.560 -8.762 1.00 98.12 87 THR A C 1
ATOM 647 O O . THR A 1 87 ? -3.027 -2.304 -7.781 1.00 98.12 87 THR A O 1
ATOM 650 N N . LYS A 1 88 ? -2.103 -1.749 -9.759 1.00 98.31 88 LYS A N 1
ATOM 651 C CA . LYS A 1 88 ? -1.089 -2.812 -9.734 1.00 98.31 88 LYS A CA 1
ATOM 652 C C . LYS A 1 88 ? -0.114 -2.624 -8.575 1.00 98.31 88 LYS A C 1
ATOM 654 O O . LYS A 1 88 ? 0.124 -3.583 -7.846 1.00 98.31 88 LYS A O 1
ATOM 659 N N . ALA A 1 89 ? 0.387 -1.405 -8.365 1.00 98.25 89 ALA A N 1
ATOM 660 C CA . ALA A 1 89 ? 1.282 -1.092 -7.253 1.00 98.25 89 ALA A CA 1
ATOM 661 C C . ALA A 1 89 ? 0.641 -1.444 -5.898 1.00 98.25 89 ALA A C 1
ATOM 663 O O . ALA A 1 89 ? 1.215 -2.204 -5.121 1.00 98.25 89 ALA A O 1
ATOM 664 N N . ALA A 1 90 ? -0.593 -0.992 -5.650 1.00 98.00 90 ALA A N 1
ATOM 665 C CA . ALA A 1 90 ? -1.309 -1.284 -4.407 1.00 98.00 90 ALA A CA 1
ATOM 666 C C . ALA A 1 90 ? -1.555 -2.791 -4.209 1.00 98.00 90 ALA A C 1
ATOM 668 O O . ALA A 1 90 ? -1.402 -3.311 -3.102 1.00 98.00 90 ALA A O 1
ATOM 669 N N . ALA A 1 91 ? -1.919 -3.513 -5.273 1.00 98.31 91 ALA A N 1
ATOM 670 C CA . ALA A 1 91 ? -2.115 -4.959 -5.214 1.00 98.31 91 ALA A CA 1
ATOM 671 C C . ALA A 1 91 ? -0.818 -5.704 -4.853 1.00 98.31 91 ALA A C 1
ATOM 673 O O . ALA A 1 91 ? -0.846 -6.617 -4.026 1.00 98.31 91 ALA A O 1
ATOM 674 N N . LEU A 1 92 ? 0.313 -5.290 -5.429 1.00 98.06 92 LEU A N 1
ATOM 675 C CA . LEU A 1 92 ? 1.633 -5.857 -5.153 1.00 98.06 92 LEU A CA 1
ATOM 676 C C . LEU A 1 92 ? 2.104 -5.554 -3.723 1.00 98.06 92 LEU A C 1
ATOM 678 O O . LEU A 1 92 ? 2.552 -6.472 -3.038 1.00 98.06 92 LEU A O 1
ATOM 682 N N . CYS A 1 93 ? 1.915 -4.324 -3.229 1.00 97.00 93 CYS A N 1
ATOM 683 C CA . CYS A 1 93 ? 2.185 -3.984 -1.828 1.00 97.00 93 CYS A CA 1
ATOM 684 C C . CYS A 1 93 ? 1.343 -4.831 -0.869 1.00 97.00 93 CYS A C 1
ATOM 686 O O . CYS A 1 93 ? 1.885 -5.428 0.055 1.00 97.00 93 CYS A O 1
ATOM 688 N N . ASN A 1 94 ? 0.036 -4.969 -1.111 1.00 97.12 94 ASN A N 1
ATOM 689 C CA . ASN A 1 94 ? -0.819 -5.829 -0.287 1.00 97.12 94 ASN A CA 1
ATOM 690 C C . ASN A 1 94 ? -0.345 -7.293 -0.311 1.00 97.12 94 ASN A C 1
ATOM 692 O O . ASN A 1 94 ? -0.317 -7.961 0.724 1.00 97.12 94 ASN A O 1
ATOM 696 N N . ALA A 1 95 ? 0.079 -7.795 -1.475 1.00 95.44 95 ALA A N 1
ATOM 697 C CA . ALA A 1 95 ? 0.628 -9.141 -1.605 1.00 95.44 95 ALA A CA 1
ATOM 698 C C . ALA A 1 95 ? 1.951 -9.323 -0.836 1.00 95.44 95 ALA A C 1
ATOM 700 O O . ALA A 1 95 ? 2.164 -10.391 -0.252 1.00 95.44 95 ALA A O 1
ATOM 701 N N . ALA A 1 96 ? 2.816 -8.305 -0.819 1.00 95.31 96 ALA A N 1
ATOM 702 C CA . ALA A 1 96 ? 4.063 -8.286 -0.057 1.00 95.31 96 ALA A CA 1
ATOM 703 C C . ALA A 1 96 ? 3.817 -8.163 1.459 1.00 95.31 96 ALA A C 1
ATOM 705 O O . ALA A 1 96 ? 4.471 -8.850 2.252 1.00 95.31 96 ALA A O 1
ATOM 706 N N . LEU A 1 97 ? 2.828 -7.363 1.869 1.00 94.88 97 LEU A N 1
ATOM 707 C CA . LEU A 1 97 ? 2.431 -7.176 3.266 1.00 94.88 97 LEU A CA 1
ATOM 708 C C . LEU A 1 97 ? 1.936 -8.486 3.887 1.00 94.88 97 LEU A C 1
ATOM 710 O O . LEU A 1 97 ? 2.370 -8.857 4.975 1.00 94.88 97 LEU A O 1
ATOM 714 N N . VAL A 1 98 ? 1.100 -9.244 3.168 1.00 93.38 98 VAL A N 1
ATOM 715 C CA . VAL A 1 98 ? 0.619 -10.565 3.620 1.00 93.38 98 VAL A CA 1
ATOM 716 C C . VAL A 1 98 ? 1.775 -11.546 3.856 1.00 93.38 98 VAL A C 1
ATOM 718 O O . VAL A 1 98 ? 1.701 -12.374 4.764 1.00 93.38 98 VAL A O 1
ATOM 721 N N . ARG A 1 99 ? 2.852 -11.443 3.067 1.00 90.88 99 ARG A N 1
ATOM 722 C CA . ARG A 1 99 ? 4.017 -12.339 3.137 1.00 90.88 99 ARG A CA 1
ATOM 723 C C . ARG A 1 99 ? 5.031 -11.967 4.215 1.00 90.88 99 ARG A C 1
ATOM 725 O O . ARG A 1 99 ? 5.702 -12.858 4.724 1.00 90.88 99 ARG A O 1
ATOM 732 N N . SER A 1 100 ? 5.152 -10.684 4.559 1.00 90.44 100 SER A N 1
ATOM 733 C CA . SER A 1 100 ? 6.249 -10.178 5.404 1.00 90.44 100 SER A CA 1
ATOM 734 C C . SER A 1 100 ? 5.818 -9.435 6.668 1.00 90.44 100 SER A C 1
ATOM 736 O O . SER A 1 100 ? 6.607 -9.361 7.606 1.00 90.44 100 SER A O 1
ATOM 738 N N . ARG A 1 101 ? 4.582 -8.914 6.726 1.00 84.25 101 ARG A N 1
ATOM 739 C CA . ARG A 1 101 ? 4.054 -8.079 7.824 1.00 84.25 101 ARG A CA 1
ATOM 740 C C . ARG A 1 101 ? 4.961 -6.896 8.193 1.00 84.25 101 ARG A C 1
ATOM 742 O O . ARG A 1 101 ? 5.090 -6.567 9.370 1.00 84.25 101 ARG A O 1
ATOM 749 N N . ARG A 1 102 ? 5.625 -6.295 7.205 1.00 85.81 102 ARG A N 1
ATOM 750 C CA . ARG A 1 102 ? 6.480 -5.125 7.421 1.00 85.81 102 ARG A CA 1
ATOM 751 C C . ARG A 1 102 ? 5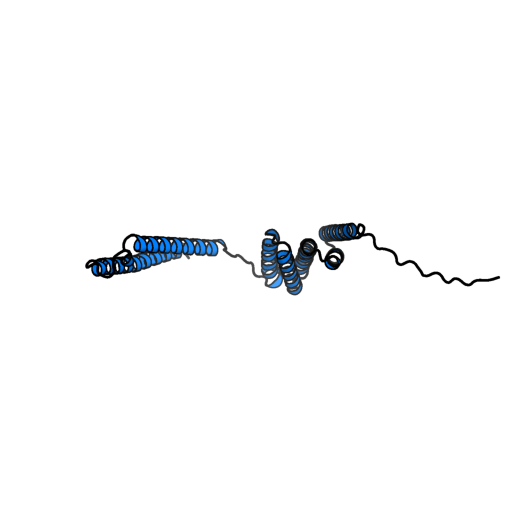.656 -3.837 7.443 1.00 85.81 102 ARG A C 1
ATOM 753 O O . ARG A 1 102 ? 4.779 -3.659 6.602 1.00 85.81 102 ARG A O 1
ATOM 760 N N . GLU A 1 103 ? 5.982 -2.947 8.374 1.00 88.62 103 GLU A N 1
ATOM 761 C CA . GLU A 1 103 ? 5.305 -1.653 8.548 1.00 88.62 103 GLU A CA 1
ATOM 762 C C . GLU A 1 103 ? 5.611 -0.672 7.403 1.00 88.62 103 GLU A C 1
ATOM 764 O O . GLU A 1 103 ? 4.730 0.076 6.990 1.00 88.62 103 GLU A O 1
ATOM 769 N N . ASP A 1 104 ? 6.810 -0.727 6.811 1.00 89.94 104 ASP A N 1
ATOM 770 C CA . ASP A 1 104 ? 7.203 0.157 5.700 1.00 89.94 104 ASP A CA 1
ATOM 771 C C . ASP A 1 104 ? 6.327 -0.031 4.449 1.00 89.94 104 ASP A C 1
ATOM 773 O O . ASP A 1 104 ? 6.058 0.916 3.716 1.00 89.94 104 ASP A O 1
ATOM 777 N N . ILE A 1 105 ? 5.793 -1.237 4.242 1.00 93.44 105 ILE A N 1
ATOM 778 C CA . ILE A 1 105 ? 4.857 -1.520 3.148 1.00 93.44 105 ILE A CA 1
ATOM 779 C C . ILE A 1 105 ? 3.509 -0.817 3.374 1.00 93.44 105 ILE A C 1
ATOM 781 O O . ILE A 1 105 ? 2.873 -0.387 2.409 1.00 93.44 105 ILE A O 1
ATOM 785 N N . GLU A 1 106 ? 3.058 -0.687 4.626 1.00 91.31 106 GLU A N 1
ATOM 786 C CA . GLU A 1 106 ? 1.821 0.037 4.946 1.00 91.31 106 GLU A CA 1
ATOM 787 C C . GLU A 1 106 ? 1.956 1.527 4.625 1.00 91.31 106 GLU A C 1
ATOM 789 O O . GLU A 1 106 ? 1.027 2.121 4.070 1.00 91.31 106 GLU A O 1
ATOM 794 N N . GLU A 1 107 ? 3.124 2.112 4.904 1.00 92.38 107 GLU A N 1
ATOM 795 C CA . GLU A 1 107 ? 3.444 3.491 4.528 1.00 92.38 107 GLU A CA 1
ATOM 796 C C . GLU A 1 107 ? 3.412 3.661 3.003 1.00 92.38 107 GLU A C 1
ATOM 798 O O . GLU A 1 107 ? 2.707 4.537 2.499 1.00 92.38 107 GLU A O 1
ATOM 803 N N . THR A 1 108 ? 4.043 2.761 2.242 1.00 94.88 108 THR A N 1
ATOM 804 C CA . THR A 1 108 ? 4.012 2.812 0.770 1.00 94.88 108 THR A CA 1
ATOM 805 C C . THR A 1 108 ? 2.594 2.681 0.198 1.00 94.88 108 THR A C 1
ATOM 807 O O . THR A 1 108 ? 2.262 3.339 -0.786 1.00 94.88 108 THR A O 1
ATOM 810 N N . ILE A 1 109 ? 1.699 1.892 0.806 1.00 96.06 109 ILE A N 1
ATOM 811 C CA . ILE A 1 109 ? 0.284 1.825 0.376 1.00 96.06 109 ILE A CA 1
ATOM 812 C C . ILE A 1 109 ? -0.403 3.191 0.526 1.00 96.06 109 ILE A C 1
ATOM 814 O O . ILE A 1 109 ? -1.193 3.600 -0.338 1.00 96.06 109 ILE A O 1
ATOM 818 N N . GLN A 1 110 ? -0.101 3.916 1.606 1.00 93.75 110 GLN A N 1
ATOM 819 C CA . GLN A 1 110 ? -0.605 5.274 1.800 1.00 93.75 110 GLN A CA 1
ATOM 820 C C . GLN A 1 110 ? -0.015 6.231 0.759 1.00 93.75 110 GLN A C 1
ATOM 822 O O . GLN A 1 110 ? -0.770 7.000 0.162 1.00 93.75 110 GLN A O 1
ATOM 827 N N . GLU A 1 111 ? 1.286 6.138 0.474 1.00 94.56 111 GLU A N 1
ATOM 828 C CA . GLU A 1 111 ? 1.953 6.930 -0.569 1.00 94.56 111 GLU A CA 1
ATOM 829 C C . GLU A 1 111 ? 1.345 6.686 -1.956 1.00 94.56 111 GLU A C 1
ATOM 831 O O . GLU A 1 111 ? 1.030 7.643 -2.662 1.00 94.56 111 GLU A O 1
ATOM 836 N N . ILE A 1 112 ? 1.093 5.426 -2.329 1.00 96.44 112 ILE A N 1
ATOM 837 C CA . ILE A 1 112 ? 0.421 5.059 -3.586 1.00 96.44 112 ILE A CA 1
ATOM 838 C C . ILE A 1 112 ? -0.958 5.718 -3.663 1.00 96.44 112 ILE A C 1
ATOM 840 O O . ILE A 1 112 ? -1.323 6.284 -4.695 1.00 96.44 112 ILE A O 1
ATOM 844 N N . THR A 1 113 ? -1.722 5.675 -2.569 1.00 95.44 113 THR A N 1
ATOM 845 C CA . THR A 1 113 ? -3.065 6.268 -2.507 1.00 95.44 113 THR A CA 1
ATOM 846 C C . THR A 1 113 ? -3.010 7.787 -2.670 1.00 95.44 113 THR A C 1
ATOM 848 O O . THR A 1 113 ? -3.777 8.357 -3.447 1.00 95.44 113 THR A O 1
ATOM 851 N N . GLN A 1 114 ? -2.087 8.453 -1.975 1.00 93.38 114 GLN A N 1
ATOM 852 C CA . GLN A 1 114 ? -1.896 9.901 -2.073 1.00 93.38 114 GLN A CA 1
ATOM 853 C C . GLN A 1 114 ? -1.439 10.311 -3.477 1.00 93.38 114 GLN A C 1
ATOM 855 O O . GLN A 1 114 ? -1.983 11.254 -4.055 1.00 93.38 114 GLN A O 1
ATOM 860 N N . ALA A 1 115 ? -0.489 9.573 -4.055 1.00 95.12 115 ALA A N 1
ATOM 861 C CA . ALA A 1 115 ? 0.003 9.800 -5.406 1.00 95.12 115 ALA A CA 1
ATOM 862 C C . ALA A 1 115 ? -1.101 9.591 -6.452 1.00 95.12 115 ALA A C 1
ATOM 864 O O . ALA A 1 115 ? -1.234 10.414 -7.349 1.00 95.12 115 ALA A O 1
ATOM 865 N N . PHE A 1 116 ? -1.957 8.576 -6.308 1.00 95.69 116 PHE A N 1
ATOM 866 C CA . PHE A 1 116 ? -3.115 8.380 -7.185 1.00 95.69 116 PHE A CA 1
ATOM 867 C C . PHE A 1 116 ? -4.083 9.571 -7.130 1.00 95.69 116 PHE A C 1
ATOM 869 O O . PHE A 1 116 ? -4.477 10.114 -8.164 1.00 95.69 116 PHE A O 1
ATOM 876 N N . VAL A 1 117 ? -4.452 10.013 -5.924 1.00 93.56 117 VAL A N 1
ATOM 877 C CA . VAL A 1 117 ? -5.369 11.151 -5.740 1.00 93.56 117 VAL A CA 1
ATOM 878 C C . VAL A 1 117 ? -4.787 12.428 -6.349 1.00 93.56 117 VAL A C 1
ATOM 880 O O . VAL A 1 117 ? -5.501 13.189 -7.005 1.00 93.56 117 VAL A O 1
ATOM 883 N N . LYS A 1 118 ? -3.482 12.640 -6.188 1.00 92.88 118 LYS A N 1
ATOM 884 C CA . LYS A 1 118 ? -2.792 13.793 -6.753 1.00 92.88 118 LYS A CA 1
ATOM 885 C C . LYS A 1 118 ? -2.650 13.705 -8.275 1.00 92.88 118 LYS A C 1
ATOM 887 O O . LYS A 1 118 ? -3.048 14.630 -8.970 1.00 92.88 118 LYS A O 1
ATOM 892 N N . GLU A 1 119 ? -2.079 12.627 -8.802 1.00 95.06 119 GLU A N 1
ATOM 893 C CA . GLU A 1 119 ? -1.660 12.547 -10.207 1.00 95.06 119 GLU A CA 1
ATOM 894 C C . GLU A 1 119 ? -2.808 12.181 -11.159 1.00 95.06 119 GLU A C 1
ATOM 896 O O . GLU A 1 119 ? -2.819 12.649 -12.298 1.00 95.06 119 GLU A O 1
ATOM 901 N N . VAL A 1 120 ? -3.787 11.387 -10.700 1.00 93.62 120 VAL A N 1
ATOM 902 C CA . VAL A 1 120 ? -4.924 10.926 -11.520 1.00 93.62 120 VAL A CA 1
ATOM 903 C C . VAL A 1 120 ? -6.171 11.772 -11.282 1.00 93.62 120 VAL A C 1
ATOM 905 O O . VAL A 1 120 ? -6.833 12.172 -12.238 1.00 93.62 120 VAL A O 1
ATOM 908 N N . LEU A 1 121 ? -6.508 12.062 -10.019 1.00 91.62 121 LEU A N 1
ATOM 909 C CA . LEU A 1 121 ? -7.711 12.843 -9.697 1.00 91.62 121 LEU A CA 1
ATOM 910 C C . LEU A 1 121 ? -7.456 14.356 -9.662 1.00 91.62 121 LEU A C 1
ATOM 912 O O . LEU A 1 121 ? -8.415 15.126 -9.650 1.00 91.62 121 LEU A O 1
ATOM 916 N N . ASN A 1 122 ? -6.188 14.789 -9.658 1.00 88.00 122 ASN A N 1
ATOM 917 C CA . ASN A 1 122 ? -5.782 16.194 -9.572 1.00 88.00 122 ASN A CA 1
ATOM 918 C C . ASN A 1 122 ? -6.403 16.926 -8.366 1.00 88.00 122 ASN A C 1
ATOM 920 O O . ASN A 1 122 ? -6.712 18.119 -8.430 1.00 88.00 122 ASN A O 1
ATOM 924 N N . VAL A 1 123 ? -6.609 16.190 -7.270 1.00 87.38 123 VAL A N 1
ATOM 925 C CA . VAL A 1 123 ? -7.082 16.725 -5.994 1.00 87.38 123 VAL A CA 1
ATOM 926 C C . VAL A 1 123 ? -5.872 16.892 -5.088 1.00 87.38 123 VAL A C 1
ATOM 928 O O . VAL A 1 123 ? -5.221 15.917 -4.713 1.00 87.38 123 VAL A O 1
ATOM 931 N N . GLU A 1 124 ? -5.575 18.130 -4.702 1.00 73.50 124 GLU A N 1
ATOM 932 C CA . GLU A 1 124 ? -4.605 18.384 -3.641 1.00 73.50 124 GLU A CA 1
ATOM 933 C C . GLU A 1 124 ? -5.220 17.935 -2.313 1.00 73.50 124 GLU A C 1
ATOM 935 O O . GLU A 1 124 ? -6.094 18.594 -1.746 1.00 73.50 124 GLU A O 1
ATOM 940 N N . GLN A 1 125 ? -4.796 16.767 -1.828 1.00 62.22 125 GLN A N 1
ATOM 941 C CA . GLN A 1 125 ? -5.165 16.285 -0.504 1.00 62.22 125 GLN A CA 1
ATOM 942 C C . GLN A 1 125 ? -4.459 17.144 0.556 1.00 62.22 125 GLN A C 1
ATOM 944 O O . GLN A 1 125 ? -3.424 16.775 1.100 1.00 62.22 125 GLN A O 1
ATOM 949 N N . ASN A 1 126 ? -5.046 18.291 0.900 1.00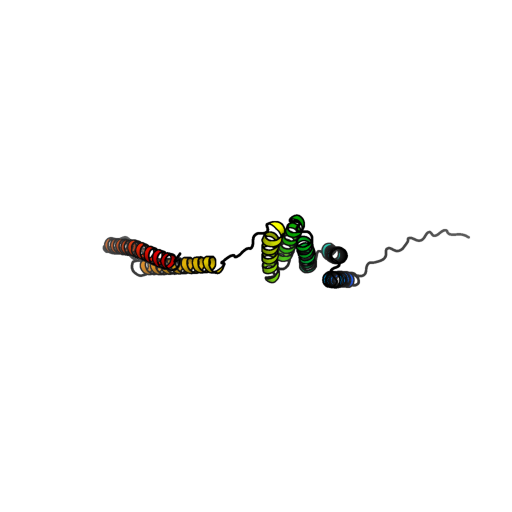 58.41 126 ASN A N 1
ATOM 950 C CA . ASN A 1 126 ? -4.841 18.877 2.220 1.00 58.41 126 ASN A CA 1
ATOM 951 C C . ASN A 1 126 ? -5.740 18.113 3.194 1.00 58.41 126 ASN A C 1
ATOM 953 O O . ASN A 1 126 ? -6.797 18.591 3.614 1.00 58.41 126 ASN A O 1
ATOM 957 N N . VAL A 1 127 ? -5.378 16.861 3.479 1.00 55.16 127 VAL A N 1
ATOM 958 C CA . VAL A 1 127 ? -5.996 16.165 4.601 1.00 55.16 127 VAL A CA 1
ATOM 959 C C . VAL A 1 127 ? -5.490 16.904 5.825 1.00 55.16 127 VAL A C 1
ATOM 961 O O . VAL A 1 127 ? -4.345 16.717 6.232 1.00 55.16 127 VAL A O 1
ATOM 964 N N . ASN A 1 128 ? -6.335 17.751 6.409 1.00 56.88 128 ASN A N 1
ATOM 965 C CA . ASN A 1 128 ? -6.107 18.297 7.738 1.00 56.88 128 ASN A CA 1
ATOM 966 C C . ASN A 1 128 ? -6.260 17.132 8.738 1.00 56.88 128 ASN A C 1
ATOM 968 O O . ASN A 1 128 ? -7.247 17.009 9.460 1.00 56.88 128 ASN A O 1
ATOM 972 N N . SER A 1 129 ? -5.314 16.186 8.681 1.00 60.97 129 SER A N 1
ATOM 973 C CA . SER A 1 129 ? -5.263 14.937 9.448 1.00 60.97 129 SER A CA 1
ATOM 974 C C . SER A 1 129 ? -5.332 15.231 10.944 1.00 60.97 129 SER A C 1
ATOM 976 O O . SER A 1 129 ? -5.946 14.496 11.717 1.00 60.97 129 SER A O 1
ATOM 978 N N . GLU A 1 130 ? -4.818 16.400 11.326 1.00 61.34 130 GLU A N 1
ATOM 979 C CA . GLU A 1 130 ? -4.866 16.926 12.677 1.00 61.34 130 GLU A CA 1
ATOM 980 C C . GLU A 1 130 ? -6.298 17.033 13.230 1.00 61.34 130 GLU A C 1
ATOM 982 O O . GLU A 1 130 ? -6.519 16.706 14.394 1.00 61.34 130 GLU A O 1
ATOM 987 N N . ASP A 1 131 ? -7.292 17.407 12.415 1.00 68.62 131 ASP A N 1
ATOM 988 C CA . ASP A 1 131 ? -8.687 17.510 12.866 1.00 68.62 131 ASP A CA 1
ATOM 989 C C . ASP A 1 131 ? -9.309 16.126 13.111 1.00 68.62 131 ASP A C 1
ATOM 991 O O . ASP A 1 131 ? -10.060 15.930 14.073 1.00 68.62 131 ASP A O 1
ATOM 995 N N . THR A 1 132 ? -8.943 15.136 12.291 1.00 75.12 132 THR A N 1
ATOM 996 C CA . THR A 1 132 ? -9.408 13.748 12.445 1.00 75.12 132 THR A CA 1
ATOM 997 C C . THR A 1 132 ? -8.778 13.092 13.673 1.00 75.12 132 THR A C 1
ATOM 999 O O . THR A 1 132 ? -9.480 12.462 14.468 1.00 75.12 132 THR A O 1
ATOM 1002 N N . GLU A 1 133 ? -7.475 13.280 13.883 1.00 78.44 133 GLU A N 1
ATOM 1003 C CA . GLU A 1 133 ? -6.770 12.744 15.049 1.00 78.44 133 GLU A CA 1
ATOM 1004 C C . GLU A 1 133 ? -7.208 13.423 16.353 1.00 78.44 133 GLU A C 1
ATOM 1006 O O . GLU A 1 133 ? -7.462 12.740 17.349 1.00 78.44 133 GLU A O 1
ATOM 1011 N N . LYS A 1 134 ? -7.430 14.746 16.349 1.00 80.19 134 LYS A N 1
ATOM 1012 C CA . LYS A 1 134 ? -8.043 15.456 17.487 1.00 80.19 134 LYS A CA 1
ATOM 1013 C C . LYS A 1 134 ? -9.414 14.883 17.835 1.00 80.19 134 LYS A C 1
ATOM 1015 O O . LYS A 1 134 ? -9.705 14.661 19.012 1.00 80.19 134 LYS A O 1
ATOM 1020 N N . HIS A 1 135 ? -10.249 14.614 16.832 1.00 77.38 135 HIS A N 1
ATOM 1021 C CA . HIS A 1 135 ? -11.570 14.037 17.057 1.00 77.38 135 HIS A CA 1
ATOM 1022 C C . HIS A 1 135 ? -11.489 12.625 17.657 1.00 77.38 135 HIS A C 1
ATOM 1024 O O . HIS A 1 135 ? -12.175 12.337 18.640 1.00 77.38 135 HIS A O 1
ATOM 1030 N N . LYS A 1 136 ? -10.600 11.765 17.140 1.00 83.44 136 LYS A N 1
ATOM 1031 C CA . LYS A 1 136 ? -10.352 10.423 17.696 1.00 83.44 136 LYS A CA 1
ATOM 1032 C C . LYS A 1 136 ? -9.869 10.479 19.146 1.00 83.44 136 LYS A C 1
ATOM 1034 O O . LYS A 1 136 ? -10.377 9.731 19.983 1.00 83.44 136 LYS A O 1
ATOM 1039 N N . LEU A 1 137 ? -8.923 11.368 19.462 1.00 86.25 137 LEU A N 1
ATOM 1040 C CA . LEU A 1 137 ? -8.421 11.555 20.828 1.00 86.25 137 LEU A CA 1
ATOM 1041 C C . LEU A 1 137 ? -9.534 12.000 21.781 1.00 86.25 137 LEU A C 1
ATOM 1043 O O . LEU A 1 137 ? -9.621 11.490 22.898 1.00 86.25 137 LEU A O 1
ATOM 1047 N N . MET A 1 138 ? -10.412 12.898 21.331 1.00 82.00 138 MET A N 1
ATOM 1048 C CA . MET A 1 138 ? -11.561 13.341 22.118 1.00 82.00 138 MET A CA 1
ATOM 1049 C C . MET A 1 138 ? -12.549 12.196 22.378 1.00 82.00 138 MET A C 1
ATOM 1051 O O . MET A 1 138 ? -12.908 11.961 23.528 1.00 82.00 138 MET A O 1
ATOM 1055 N N . LEU A 1 139 ? -12.924 11.432 21.345 1.00 84.75 139 LEU A N 1
ATOM 1056 C CA . LEU A 1 139 ? -13.809 10.269 21.499 1.00 84.75 139 LEU A CA 1
ATOM 1057 C C . LEU A 1 139 ? -13.222 9.217 22.447 1.00 84.75 139 LEU A C 1
ATOM 1059 O O . LEU A 1 139 ? -13.949 8.616 23.238 1.00 84.75 139 LEU A O 1
ATOM 1063 N N . LYS A 1 140 ? -11.903 9.001 22.396 1.00 88.38 140 LYS A N 1
ATOM 1064 C CA . LYS A 1 140 ? -11.213 8.092 23.314 1.00 88.38 140 LYS A CA 1
ATOM 1065 C C . LYS A 1 140 ? -11.277 8.597 24.755 1.00 88.38 140 LYS A C 1
ATOM 1067 O O . LYS A 1 140 ? -11.610 7.818 25.639 1.00 88.38 140 LYS A O 1
ATOM 1072 N N . ALA A 1 141 ? -11.019 9.884 24.986 1.00 85.75 141 ALA A N 1
ATOM 1073 C CA . ALA A 1 141 ? -11.108 10.477 26.318 1.00 85.75 141 ALA A CA 1
ATOM 1074 C C . ALA A 1 141 ? -12.528 10.379 26.904 1.00 85.75 141 ALA A C 1
ATOM 1076 O O . ALA A 1 141 ? -12.682 10.034 28.076 1.00 85.75 141 ALA A O 1
ATOM 1077 N N . ASP A 1 142 ? -13.554 10.623 26.083 1.00 80.44 142 ASP A N 1
ATOM 1078 C CA . ASP A 1 142 ? -14.953 10.481 26.494 1.00 80.44 142 ASP A CA 1
ATOM 1079 C C . ASP A 1 142 ? -15.281 9.018 26.843 1.00 80.44 142 ASP A C 1
ATOM 1081 O O . ASP A 1 142 ? -15.872 8.751 27.891 1.00 80.44 142 ASP A O 1
ATOM 1085 N N . ARG A 1 143 ? -14.840 8.056 26.019 1.00 86.81 143 ARG A N 1
ATOM 1086 C CA . ARG A 1 143 ? -15.012 6.620 26.293 1.00 86.81 143 ARG A CA 1
ATOM 1087 C C . ARG A 1 143 ? -14.326 6.197 27.592 1.00 86.81 143 ARG A C 1
ATOM 1089 O O . ARG A 1 143 ? -14.949 5.526 28.409 1.00 86.81 143 ARG A O 1
ATOM 1096 N N . ASP A 1 144 ? -13.080 6.614 27.801 1.00 87.69 144 ASP A N 1
ATOM 1097 C CA . ASP A 1 144 ? -12.300 6.266 28.991 1.00 87.69 144 ASP A CA 1
ATOM 1098 C C . ASP A 1 144 ? -12.916 6.874 30.267 1.00 87.69 144 ASP A C 1
ATOM 1100 O O . ASP A 1 144 ? -12.841 6.279 31.344 1.00 87.69 144 ASP A O 1
ATOM 1104 N N . TYR A 1 145 ? -13.536 8.057 30.172 1.00 85.62 145 TYR A N 1
ATOM 1105 C CA . TYR A 1 145 ? -14.294 8.650 31.277 1.00 85.62 145 TYR A CA 1
ATOM 1106 C C . TYR A 1 145 ? -15.556 7.840 31.590 1.00 85.62 145 TYR A C 1
ATOM 1108 O O . TYR A 1 145 ? -15.772 7.478 32.745 1.00 85.62 145 TYR A O 1
ATOM 1116 N N . VAL A 1 146 ? -16.353 7.510 30.569 1.00 84.25 146 VAL A N 1
ATOM 1117 C CA . VAL A 1 146 ? -17.573 6.702 30.728 1.00 84.25 146 VAL A CA 1
ATOM 1118 C C . VAL A 1 146 ? -17.256 5.351 31.369 1.00 84.25 146 VAL A C 1
ATOM 1120 O O . VAL A 1 146 ? -17.922 4.954 32.321 1.00 84.25 146 VAL A O 1
ATOM 1123 N N . GLU A 1 147 ? -16.207 4.673 30.906 1.00 87.69 147 GLU A N 1
ATOM 1124 C CA . GLU A 1 147 ? -15.792 3.380 31.452 1.00 87.69 147 GLU A CA 1
ATOM 1125 C C . GLU A 1 147 ? -15.392 3.475 32.934 1.00 87.69 147 GLU A C 1
ATOM 1127 O O . GLU A 1 147 ? -15.764 2.615 33.734 1.00 87.69 147 GLU A O 1
ATOM 1132 N N . LYS A 1 148 ? -14.670 4.534 33.326 1.00 87.25 148 LYS A N 1
ATOM 1133 C CA . LYS A 1 148 ? -14.297 4.772 34.731 1.00 87.25 148 LYS A CA 1
ATOM 1134 C C . LYS A 1 148 ? -15.512 5.015 35.621 1.00 87.25 148 LYS A C 1
ATOM 1136 O O . LYS A 1 148 ? -15.539 4.513 36.739 1.00 87.25 148 LYS A O 1
ATOM 1141 N N . GLU A 1 149 ? -16.492 5.777 35.147 1.00 82.75 149 GLU A N 1
ATOM 1142 C CA . GLU A 1 149 ? -17.699 6.080 35.922 1.00 82.75 149 GLU A CA 1
ATOM 1143 C C . GLU A 1 149 ? -18.600 4.853 36.080 1.00 82.75 149 GLU A C 1
ATOM 1145 O O . GLU A 1 149 ? -19.101 4.614 37.173 1.00 82.75 149 GLU A O 1
ATOM 1150 N N . ILE A 1 150 ? -18.744 4.032 35.033 1.00 83.88 150 ILE A N 1
ATOM 1151 C CA . ILE A 1 150 ? -19.472 2.758 35.123 1.00 83.88 150 ILE A CA 1
ATOM 1152 C C . ILE A 1 150 ? -18.816 1.851 36.169 1.00 83.88 150 ILE A C 1
ATOM 1154 O O . ILE A 1 150 ? -19.494 1.394 37.085 1.00 83.88 150 ILE A O 1
ATOM 1158 N N . LYS A 1 151 ? -17.488 1.671 36.096 1.00 86.81 151 LYS A N 1
ATOM 1159 C CA . LYS A 1 151 ? -16.731 0.866 37.071 1.00 86.81 151 LYS A CA 1
ATOM 1160 C C . LYS A 1 151 ? -16.863 1.390 38.501 1.00 86.81 151 LYS A C 1
ATOM 1162 O O . LYS A 1 151 ? -16.916 0.597 39.432 1.00 86.81 151 LYS A O 1
ATOM 1167 N N . ARG A 1 152 ? -16.914 2.714 38.683 1.00 86.31 152 ARG A N 1
ATOM 1168 C CA . ARG A 1 152 ? -17.136 3.344 39.991 1.00 86.31 152 ARG A CA 1
ATOM 1169 C C . ARG A 1 152 ? -18.505 2.970 40.556 1.00 86.31 152 ARG A C 1
ATOM 1171 O O . ARG A 1 152 ? -18.564 2.470 41.670 1.00 86.31 152 ARG A O 1
ATOM 1178 N N . ILE A 1 153 ? -19.576 3.168 39.786 1.00 81.81 153 ILE A N 1
ATOM 1179 C CA . ILE A 1 153 ? -20.950 2.881 40.231 1.00 81.81 153 ILE A CA 1
ATOM 1180 C C . ILE A 1 153 ? -21.124 1.382 40.511 1.00 81.81 153 ILE A C 1
ATOM 1182 O O . ILE A 1 153 ? -21.759 1.006 41.491 1.00 81.81 153 ILE A O 1
ATOM 1186 N N . GLU A 1 154 ? -20.529 0.518 39.682 1.00 81.00 154 GLU A N 1
ATOM 1187 C CA . GLU A 1 154 ? -20.510 -0.932 39.911 1.00 81.00 154 GLU A CA 1
ATOM 1188 C C . GLU A 1 154 ? -19.804 -1.332 41.211 1.00 81.00 154 GLU A C 1
ATOM 1190 O O . GLU A 1 154 ? -20.188 -2.330 41.800 1.00 81.00 154 GLU A O 1
ATOM 1195 N N . GLN A 1 155 ? -18.795 -0.585 41.670 1.00 81.56 155 GLN A N 1
ATOM 1196 C CA . GLN A 1 155 ? -18.075 -0.880 42.916 1.00 81.56 155 GLN A CA 1
ATOM 1197 C C . GLN A 1 155 ? -18.707 -0.228 44.150 1.00 81.56 155 GLN A C 1
ATOM 1199 O O . GLN A 1 155 ? -18.706 -0.823 45.225 1.00 81.56 155 GLN A O 1
ATOM 1204 N N . GLU A 1 156 ? -19.192 1.007 44.023 1.00 78.88 156 GLU A N 1
ATOM 1205 C CA . GLU A 1 156 ? -19.705 1.802 45.145 1.00 78.88 156 GLU A CA 1
ATOM 1206 C C . GLU A 1 156 ? -21.151 1.430 45.504 1.00 78.88 156 GLU A C 1
ATOM 1208 O O . GLU A 1 156 ? -21.527 1.509 46.675 1.00 78.88 156 GLU A O 1
ATOM 1213 N N . VAL A 1 157 ? -21.950 0.985 44.525 1.00 74.31 157 VAL A N 1
ATOM 1214 C CA . VAL A 1 157 ? -23.364 0.644 44.724 1.00 74.31 157 VAL A CA 1
ATOM 1215 C C . VAL A 1 157 ? -23.715 -0.657 44.002 1.00 74.31 157 VAL A C 1
ATOM 1217 O O . VAL A 1 157 ? -24.453 -0.668 43.012 1.00 74.31 157 VAL A O 1
ATOM 1220 N N . ASP A 1 158 ? -23.181 -1.768 44.520 1.00 76.12 158 ASP A N 1
ATOM 1221 C CA . ASP A 1 158 ? -23.460 -3.125 44.037 1.00 76.12 158 ASP A CA 1
ATOM 1222 C C . ASP A 1 158 ? -24.587 -3.816 44.833 1.00 76.12 158 ASP A C 1
ATOM 1224 O O . ASP A 1 158 ? -24.329 -4.407 45.888 1.00 76.12 158 ASP A O 1
ATOM 1228 N N . PRO A 1 159 ? -25.840 -3.801 44.346 1.00 66.88 159 PRO A N 1
ATOM 1229 C CA . PRO A 1 159 ? -26.951 -4.486 45.003 1.00 66.88 159 PRO A CA 1
ATOM 1230 C C . PRO A 1 159 ? -26.831 -6.015 44.959 1.00 66.88 159 PRO A C 1
ATOM 1232 O O . PRO A 1 159 ? -27.497 -6.682 45.744 1.00 66.88 159 PRO A O 1
ATOM 1235 N N . TYR A 1 160 ? -25.984 -6.577 44.087 1.00 71.62 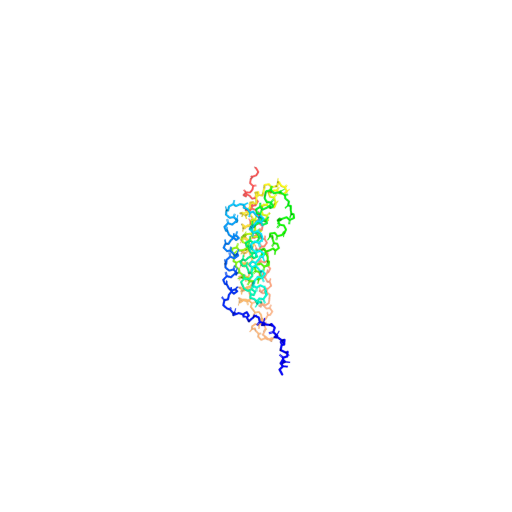160 TYR A N 1
ATOM 1236 C CA . TYR A 1 160 ? -25.809 -8.027 43.941 1.00 71.62 160 TYR A CA 1
ATOM 1237 C C . TYR A 1 160 ? -24.746 -8.608 44.879 1.00 71.62 160 TYR A C 1
ATOM 1239 O O . TYR A 1 160 ? -24.552 -9.821 44.920 1.00 71.62 160 TYR A O 1
ATOM 1247 N N . SER A 1 161 ? -24.077 -7.752 45.655 1.00 75.50 161 SER A N 1
ATOM 1248 C CA . SER A 1 161 ? -23.187 -8.166 46.741 1.00 75.50 161 SER A CA 1
ATOM 1249 C C . SER A 1 161 ? -23.936 -8.583 48.020 1.00 75.50 161 SER A C 1
ATOM 1251 O O . SER A 1 161 ? -23.329 -9.164 48.922 1.00 75.50 161 SER A O 1
ATOM 1253 N N . LEU A 1 162 ? -25.241 -8.296 48.104 1.00 76.69 162 LEU A N 1
ATOM 1254 C CA . LEU A 1 162 ? -26.107 -8.592 49.247 1.00 76.69 162 LEU A CA 1
ATOM 1255 C C . LEU A 1 162 ? -26.867 -9.918 49.058 1.00 76.69 162 LEU A C 1
ATOM 1257 O O . LEU A 1 162 ? -27.131 -10.335 47.932 1.00 76.69 162 LEU A O 1
ATOM 1261 N N . ASP A 1 163 ? -27.234 -10.579 50.163 1.00 81.31 163 ASP A N 1
ATOM 1262 C CA . ASP A 1 163 ? -28.100 -11.773 50.132 1.00 81.31 163 ASP A CA 1
ATOM 1263 C C . ASP A 1 163 ? -29.497 -11.411 49.625 1.00 81.31 163 ASP A C 1
ATOM 1265 O O . ASP A 1 163 ? -30.031 -10.396 50.050 1.00 81.31 163 ASP A O 1
ATOM 1269 N N . GLU A 1 164 ? -30.132 -12.254 48.803 1.00 74.50 164 GLU A N 1
ATOM 1270 C CA . GLU A 1 164 ? -31.450 -11.985 48.194 1.00 74.50 164 GLU A CA 1
ATOM 1271 C C . GLU A 1 164 ? -32.571 -11.655 49.205 1.00 74.50 164 GLU A C 1
ATOM 1273 O O . GLU A 1 164 ? -33.574 -11.043 48.829 1.00 74.50 164 GLU A O 1
ATOM 1278 N N . ASN A 1 165 ? -32.420 -12.026 50.484 1.00 80.81 165 ASN A N 1
ATOM 1279 C CA . ASN A 1 165 ? -33.372 -11.710 51.554 1.00 80.81 165 ASN A CA 1
ATOM 1280 C C . ASN A 1 165 ? -32.959 -10.502 52.413 1.00 80.81 165 ASN A C 1
ATOM 1282 O O . ASN A 1 165 ? -33.641 -10.194 53.397 1.00 80.81 165 ASN A O 1
ATOM 1286 N N . ASP A 1 166 ? -31.860 -9.821 52.079 1.00 81.00 166 ASP A N 1
ATOM 1287 C CA . ASP A 1 166 ? -31.383 -8.653 52.808 1.00 81.00 166 ASP A CA 1
ATOM 1288 C C . ASP A 1 166 ? -32.400 -7.500 52.669 1.00 81.00 166 ASP A C 1
ATOM 1290 O O . ASP A 1 166 ? -32.718 -7.056 51.557 1.00 81.00 166 ASP A O 1
ATOM 1294 N N . PRO A 1 167 ? -32.936 -6.982 53.790 1.00 83.12 167 PRO A N 1
ATOM 1295 C CA . PRO A 1 167 ? -33.972 -5.954 53.765 1.00 83.12 167 PRO A CA 1
ATOM 1296 C C . PRO A 1 167 ? -33.501 -4.627 53.143 1.00 83.12 167 PRO A C 1
ATOM 1298 O O . PRO A 1 167 ? -34.343 -3.800 52.790 1.00 83.12 167 PRO A O 1
ATOM 1301 N N . THR A 1 168 ? -32.188 -4.419 52.992 1.00 82.94 168 THR A N 1
ATOM 1302 C CA . THR A 1 168 ? -31.578 -3.192 52.460 1.00 82.94 168 THR A CA 1
ATOM 1303 C C . THR A 1 168 ? -31.342 -3.212 50.946 1.00 82.94 168 THR A C 1
ATOM 1305 O O . THR A 1 168 ? -31.069 -2.150 50.381 1.00 82.94 168 THR A O 1
ATOM 1308 N N . ILE A 1 169 ? -31.538 -4.348 50.250 1.00 83.06 169 ILE A N 1
ATOM 1309 C CA . ILE A 1 169 ? -31.356 -4.451 48.783 1.00 83.06 169 ILE A CA 1
ATOM 1310 C C . ILE A 1 169 ? -32.105 -3.345 48.041 1.00 83.06 169 ILE A C 1
ATOM 1312 O O . ILE A 1 169 ? -31.533 -2.669 47.188 1.00 83.06 169 ILE A O 1
ATOM 1316 N N . LYS A 1 170 ? -33.374 -3.108 48.398 1.00 82.44 170 LYS A N 1
ATOM 1317 C CA . LYS A 1 170 ? -34.209 -2.092 47.736 1.00 82.44 170 LYS A CA 1
ATOM 1318 C C . LYS A 1 170 ? -33.647 -0.678 47.885 1.00 82.44 170 LYS A C 1
ATOM 1320 O O . LYS A 1 170 ? -33.809 0.139 46.983 1.00 82.44 170 LYS A O 1
ATOM 1325 N N . GLU A 1 171 ? -33.009 -0.373 49.013 1.00 84.19 171 GLU A N 1
ATOM 1326 C CA . GLU A 1 171 ? -32.386 0.934 49.244 1.00 84.19 171 GLU A CA 1
ATOM 1327 C C . GLU A 1 171 ? -31.095 1.088 48.429 1.00 84.19 171 GLU A C 1
ATOM 1329 O O . GLU A 1 171 ? -30.848 2.155 47.864 1.00 84.19 171 GLU A O 1
ATOM 1334 N N . VAL A 1 172 ? -30.295 0.023 48.319 1.00 83.19 172 VAL A N 1
ATOM 1335 C CA . VAL A 1 172 ? -29.066 0.005 47.507 1.00 83.19 172 VAL A CA 1
ATOM 1336 C C . VAL A 1 172 ? -29.387 0.085 46.012 1.00 83.19 172 VAL A C 1
ATOM 1338 O O . VAL A 1 172 ? -28.785 0.886 45.298 1.00 83.19 172 VAL A O 1
ATOM 1341 N N . GLU A 1 173 ? -30.396 -0.647 45.532 1.00 83.00 173 GLU A N 1
ATOM 1342 C CA . GLU A 1 173 ? -30.887 -0.532 44.152 1.00 83.00 173 GLU A CA 1
ATOM 1343 C C . GLU A 1 173 ? -31.377 0.885 43.834 1.00 83.00 173 GLU A C 1
ATOM 1345 O O . GLU A 1 173 ? -31.060 1.430 42.773 1.00 83.00 173 GLU A O 1
ATOM 1350 N N . MET A 1 174 ? -32.113 1.512 44.759 1.00 85.62 174 MET A N 1
ATOM 1351 C CA . MET A 1 174 ? -32.605 2.878 44.584 1.00 85.62 174 MET A CA 1
ATOM 1352 C C . MET A 1 174 ? -31.452 3.878 44.460 1.00 85.62 174 MET A C 1
ATOM 1354 O O . MET A 1 174 ? -31.450 4.685 43.528 1.00 85.62 174 MET A O 1
ATOM 1358 N N . LYS A 1 175 ? -30.430 3.774 45.321 1.00 84.94 175 LYS A N 1
ATOM 1359 C CA . LYS A 1 175 ? -29.215 4.598 45.221 1.00 84.94 175 LYS A CA 1
ATOM 1360 C C . LYS A 1 175 ? -28.503 4.411 43.883 1.00 84.94 175 LYS A C 1
ATOM 1362 O O . LYS A 1 175 ? -28.140 5.398 43.249 1.00 84.94 175 LYS A O 1
ATOM 1367 N N . ARG A 1 176 ? -28.383 3.172 43.396 1.00 83.50 176 ARG A N 1
ATOM 1368 C CA . ARG A 1 176 ? -27.738 2.884 42.104 1.00 83.50 176 ARG A CA 1
ATOM 1369 C C . ARG A 1 176 ? -28.472 3.553 40.946 1.00 83.50 176 ARG A C 1
ATOM 1371 O O . ARG A 1 176 ? -27.854 4.091 40.028 1.00 83.50 176 ARG A O 1
ATOM 1378 N N . VAL A 1 177 ? -29.805 3.527 40.971 1.00 85.19 177 VAL A N 1
ATOM 1379 C CA . VAL A 1 177 ? -30.641 4.184 39.955 1.00 85.19 177 VAL A CA 1
ATOM 1380 C C . VAL A 1 177 ? -30.481 5.704 40.013 1.00 85.19 177 VAL A C 1
ATOM 1382 O O . VAL A 1 177 ? -30.390 6.347 38.965 1.00 85.19 177 VAL A O 1
ATOM 1385 N N . GLU A 1 178 ? -30.423 6.286 41.210 1.00 86.88 178 GLU A N 1
ATOM 1386 C CA . GLU A 1 178 ? -30.200 7.723 41.388 1.00 86.88 178 GLU A CA 1
ATOM 1387 C C . GLU A 1 178 ? -28.823 8.162 40.885 1.00 86.88 178 GLU A C 1
ATOM 1389 O O . GLU A 1 178 ? -28.738 9.154 40.159 1.00 86.88 178 GLU A O 1
ATOM 1394 N N . GLU A 1 179 ? -27.769 7.402 41.180 1.00 84.25 179 GLU A N 1
ATOM 1395 C CA . GLU A 1 179 ? -26.415 7.667 40.688 1.00 84.25 179 GLU A CA 1
ATOM 1396 C C . GLU A 1 179 ? -26.321 7.529 39.170 1.00 84.25 179 GLU A C 1
ATOM 1398 O O . GLU A 1 179 ? -25.832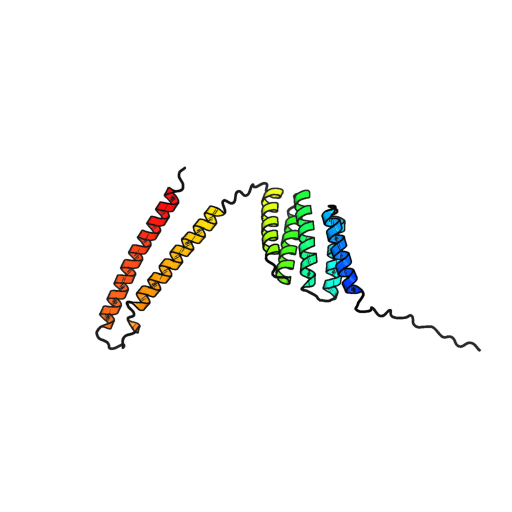 8.441 38.501 1.00 84.25 179 GLU A O 1
ATOM 1403 N N . ASN A 1 180 ? -26.895 6.468 38.597 1.00 81.69 180 ASN A N 1
ATOM 1404 C CA . ASN A 1 180 ? -26.985 6.302 37.146 1.00 81.69 180 ASN A CA 1
ATOM 1405 C C . ASN A 1 180 ? -27.732 7.468 36.483 1.00 81.69 180 ASN A C 1
ATOM 1407 O O . ASN A 1 180 ? -27.320 7.971 35.432 1.00 81.69 180 ASN A O 1
ATOM 1411 N N . ARG A 1 181 ? -28.821 7.943 37.098 1.00 82.62 181 ARG A N 1
ATOM 1412 C CA . ARG A 1 181 ? -29.592 9.090 36.603 1.00 82.62 181 ARG A CA 1
ATOM 1413 C C . ARG A 1 181 ? -28.799 10.392 36.715 1.00 82.62 181 ARG A C 1
ATOM 1415 O O . ARG A 1 181 ? -28.796 11.187 35.771 1.00 82.62 181 ARG A O 1
ATOM 1422 N N . ALA A 1 182 ? -28.133 10.624 37.843 1.00 84.06 182 ALA A N 1
ATOM 1423 C CA . ALA A 1 182 ? -27.307 11.804 38.074 1.00 84.06 182 ALA A CA 1
ATOM 1424 C C . ALA A 1 182 ? -26.117 11.853 37.105 1.00 84.06 182 ALA A C 1
ATOM 1426 O O . ALA A 1 182 ? -25.846 12.908 36.521 1.00 84.06 182 ALA A O 1
ATOM 1427 N N . TRP A 1 183 ? -25.473 10.707 36.879 1.00 81.38 183 TRP A N 1
ATOM 1428 C CA . TRP A 1 183 ? -24.381 10.534 35.931 1.00 81.38 183 TRP A CA 1
ATOM 1429 C C . TRP A 1 183 ? -24.832 10.725 34.480 1.00 81.38 183 TRP A C 1
ATOM 1431 O O . TRP A 1 183 ? -24.230 11.498 33.742 1.00 81.38 183 TRP A O 1
ATOM 1441 N N . SER A 1 184 ? -25.945 10.120 34.058 1.00 76.56 184 SER A N 1
ATOM 1442 C CA . SER A 1 184 ? -26.483 10.324 32.703 1.00 76.56 184 SER A CA 1
ATOM 1443 C C . SER A 1 184 ? -26.751 11.813 32.420 1.00 76.56 184 SER A C 1
ATOM 1445 O O . SER A 1 184 ? -26.383 12.355 31.372 1.00 76.56 184 SER A O 1
ATOM 1447 N N . MET A 1 185 ? -27.292 12.523 33.415 1.00 78.75 185 MET A N 1
ATOM 1448 C CA . MET A 1 185 ? -27.527 13.965 33.348 1.00 78.75 185 MET A CA 1
ATOM 1449 C C . MET A 1 185 ? -26.231 14.797 33.373 1.00 78.75 185 MET A C 1
ATOM 1451 O O . MET A 1 185 ? -26.203 15.894 32.808 1.00 78.75 185 MET A O 1
ATOM 1455 N N . SER A 1 186 ? -25.160 14.335 34.029 1.00 79.44 186 SER A N 1
ATOM 1456 C CA . SER A 1 186 ? -23.865 15.032 34.072 1.00 79.44 186 SER A CA 1
ATOM 1457 C C . SER A 1 186 ? -23.047 14.805 32.797 1.00 79.44 186 SER A C 1
ATOM 1459 O O . SER A 1 186 ? -22.524 15.777 32.246 1.00 79.44 186 SER A O 1
ATOM 1461 N N . THR A 1 187 ? -23.031 13.583 32.265 1.00 73.50 187 THR A N 1
ATOM 1462 C CA . THR A 1 187 ? -22.374 13.207 31.005 1.00 73.50 187 THR A CA 1
ATOM 1463 C C . THR A 1 187 ? -22.973 13.961 29.822 1.00 73.50 187 THR A C 1
ATOM 1465 O O . THR A 1 187 ? -22.230 14.535 29.026 1.00 73.50 187 THR A O 1
ATOM 1468 N N . GLY A 1 188 ? -24.304 14.107 29.759 1.00 68.19 188 GLY A N 1
ATOM 1469 C CA . GLY A 1 188 ? -24.954 14.954 28.750 1.00 68.19 188 GLY A CA 1
ATOM 1470 C C . GLY A 1 188 ? -24.495 16.421 28.806 1.00 68.19 188 GLY A C 1
ATOM 1471 O O . GLY A 1 188 ? -24.274 17.056 27.774 1.00 68.19 188 GLY A O 1
ATOM 1472 N N . ARG A 1 189 ? -24.259 16.963 30.010 1.00 65.62 189 ARG A N 1
ATOM 1473 C CA . ARG A 1 189 ? -23.714 18.323 30.191 1.00 65.62 189 ARG A CA 1
ATOM 1474 C C . ARG A 1 189 ? -22.225 18.419 29.848 1.00 65.62 189 ARG A C 1
ATOM 1476 O O . ARG A 1 189 ? -21.795 19.467 29.364 1.00 65.62 189 ARG A O 1
ATOM 1483 N N . TYR A 1 190 ? -21.446 17.368 30.095 1.00 66.94 190 TYR A N 1
ATOM 1484 C CA . TYR A 1 190 ? -20.025 17.293 29.748 1.00 66.94 190 TYR A CA 1
ATOM 1485 C C . TYR A 1 190 ? -19.827 17.236 28.226 1.00 66.94 190 TYR A C 1
ATOM 1487 O O . TYR A 1 190 ? -19.108 18.072 27.678 1.00 66.94 190 TYR A O 1
ATOM 1495 N N . ALA A 1 191 ? -20.574 16.370 27.533 1.00 65.50 191 ALA A N 1
ATOM 1496 C CA . ALA A 1 191 ? -20.580 16.273 26.073 1.00 65.50 191 ALA A CA 1
ATOM 1497 C C . ALA A 1 191 ? -20.987 17.603 25.410 1.00 65.50 191 ALA A C 1
ATOM 1499 O O . ALA A 1 191 ? -20.292 18.097 24.523 1.00 65.50 191 ALA A O 1
ATOM 1500 N N . LEU A 1 192 ? -22.046 18.262 25.906 1.00 60.69 192 LEU A N 1
ATOM 1501 C CA . LEU A 1 192 ? -22.455 19.594 25.434 1.00 60.69 192 LEU A CA 1
ATOM 1502 C C . LEU A 1 192 ? -21.373 20.666 25.646 1.00 60.69 192 LEU A C 1
ATOM 1504 O O . LEU A 1 192 ? -21.242 21.587 24.838 1.00 60.69 192 LEU A O 1
ATOM 1508 N N . ARG A 1 193 ? -20.592 20.577 26.729 1.00 66.75 193 ARG A N 1
ATOM 1509 C CA . ARG A 1 193 ? -19.492 21.511 27.010 1.00 66.75 193 ARG A CA 1
ATOM 1510 C C . ARG A 1 193 ? -18.304 21.277 26.073 1.00 66.75 193 ARG A C 1
ATOM 1512 O O . ARG A 1 193 ? -17.719 22.255 25.611 1.00 66.75 193 ARG A O 1
ATOM 1519 N N . ASN A 1 194 ? -17.981 20.023 25.760 1.00 64.88 194 ASN A N 1
ATOM 1520 C CA . ASN A 1 194 ? -16.912 19.669 24.821 1.00 64.88 194 ASN A CA 1
ATOM 1521 C C . ASN A 1 194 ? -17.277 20.027 23.370 1.00 64.88 194 ASN A C 1
ATOM 1523 O O . ASN A 1 194 ? -16.461 20.624 22.668 1.00 64.88 194 ASN A O 1
ATOM 1527 N N . LEU A 1 195 ? -18.530 19.806 22.956 1.00 62.53 195 LEU A N 1
ATOM 1528 C CA . LEU A 1 195 ? -19.070 20.273 21.668 1.00 62.53 195 LEU A CA 1
ATOM 1529 C C . LEU A 1 195 ? -19.008 21.802 21.522 1.00 62.53 195 LEU A C 1
ATOM 1531 O O . LEU A 1 195 ? -18.635 22.322 20.476 1.00 62.53 195 LEU A O 1
ATOM 1535 N N . LYS A 1 196 ? -19.321 22.555 22.584 1.00 63.91 196 LYS A N 1
ATOM 1536 C CA . LYS A 1 196 ? -19.202 24.024 22.559 1.00 63.91 196 LYS A CA 1
ATOM 1537 C C . LYS A 1 196 ? -17.752 24.507 22.488 1.00 63.91 196 LYS A C 1
ATOM 1539 O O . LYS A 1 196 ? -17.486 25.499 21.818 1.00 63.91 196 LYS A O 1
ATOM 1544 N N . LYS A 1 197 ? -16.817 23.830 23.165 1.00 66.62 197 LYS A N 1
ATOM 1545 C CA . LYS A 1 197 ? -15.383 24.162 23.101 1.00 66.62 197 LYS A CA 1
ATOM 1546 C C . LYS A 1 197 ? -14.794 23.909 21.714 1.00 66.62 197 LYS A C 1
ATOM 1548 O O . LYS A 1 197 ? -14.042 24.745 21.231 1.00 66.62 197 LYS A O 1
ATOM 1553 N N . THR A 1 198 ? -15.159 22.794 21.086 1.00 60.88 198 THR A N 1
ATOM 1554 C CA . THR A 1 198 ? -14.706 22.451 19.730 1.00 60.88 198 THR A CA 1
ATOM 1555 C C . THR A 1 198 ? -15.290 23.407 18.695 1.00 60.88 198 THR A C 1
ATOM 1557 O O . THR A 1 198 ? -14.529 24.015 17.954 1.00 60.88 198 THR A O 1
ATOM 1560 N N . MET A 1 199 ? -16.602 23.670 18.710 1.00 57.94 199 MET A N 1
ATOM 1561 C CA . MET A 1 199 ? -17.209 24.644 17.787 1.00 57.94 199 MET A CA 1
ATOM 1562 C C . MET A 1 199 ? -16.726 26.087 18.010 1.00 57.94 199 MET A C 1
ATOM 1564 O O . MET A 1 199 ? -16.654 26.855 17.059 1.00 57.94 199 MET A O 1
ATOM 1568 N N . GLY A 1 200 ? -16.358 26.466 19.238 1.00 57.66 200 GLY A N 1
ATOM 1569 C CA . GLY A 1 200 ? -15.791 27.787 19.535 1.00 57.66 200 GLY A CA 1
ATOM 1570 C C . GLY A 1 200 ? -14.350 27.993 19.048 1.00 57.66 200 GLY A C 1
ATOM 1571 O O . GLY A 1 200 ? -13.906 29.138 18.968 1.00 57.66 200 GLY A O 1
ATOM 1572 N N . GLN A 1 201 ? -13.621 26.919 18.724 1.00 50.12 201 GLN A N 1
ATOM 1573 C CA . GLN A 1 201 ? -12.297 26.996 18.093 1.00 50.12 201 GLN A CA 1
ATOM 1574 C C . GLN A 1 201 ? -12.375 27.200 16.571 1.00 50.12 201 GLN A C 1
ATOM 1576 O O . GLN A 1 201 ? -11.438 27.745 15.994 1.00 50.12 201 GLN A O 1
ATOM 1581 N N . PHE A 1 202 ? -13.503 26.871 15.934 1.00 44.94 202 PHE A N 1
ATOM 1582 C CA . PHE A 1 202 ? -13.784 27.208 14.537 1.00 44.94 202 PHE A CA 1
ATOM 1583 C C . PHE A 1 202 ? -14.383 28.626 14.452 1.00 44.94 202 PHE A C 1
ATOM 1585 O O . PHE A 1 202 ? -15.595 28.805 14.337 1.00 44.94 202 PHE A O 1
ATOM 1592 N N . ARG A 1 203 ? -13.540 29.664 14.553 1.00 42.59 203 ARG A N 1
ATOM 1593 C CA . ARG A 1 203 ? -13.921 31.022 14.114 1.00 42.59 203 ARG A CA 1
ATOM 1594 C C . ARG A 1 203 ? -13.803 31.077 12.591 1.00 42.59 203 ARG A C 1
ATOM 1596 O O . ARG A 1 203 ? -12.701 30.906 12.080 1.00 42.59 203 ARG A O 1
ATOM 1603 N N . TRP A 1 204 ? -14.929 31.298 11.912 1.00 42.59 204 TRP A N 1
ATOM 1604 C CA . TRP A 1 204 ? -14.957 31.780 10.528 1.00 42.59 204 TRP A CA 1
ATOM 1605 C C . TRP A 1 204 ? -14.414 33.209 10.455 1.00 42.59 204 TRP A C 1
ATOM 1607 O O . TRP A 1 204 ? -14.662 33.978 11.419 1.00 42.59 204 TRP A O 1
#

Secondary structure (DSSP, 8-state):
------PPPP-----TTHHHHHHHHHHHHHHHHHHHT-HHHHHHHHHHHHHHHHHHT-TTTTHHHHHHHHHHHHHHHHHH--HHHHHHHHHHHHHHHHHH--HHHHHHHHHHHHHHHHHTT-------HHHHHHHHHHHHHHHHHHHHHHHHHHHHS-GGGS-TT-TTHHHHHHHHHHHHHHHHHHHHHHHHHHHHHHHHH---

Sequence (204 aa):
MATGGSTVADVSATTPDDDDSTYEEHLHDGCMALQTGDLDKAEQSFAASLKSVHVKGEYGKEAEPLFKLADVYLKRGIQSKDGGDFTKAAALCNAALVRSRREDIEETIQEITQAFVKEVLNVEQNVNSEDTEKHKLMLKADRDYVEKEIKRIEQEVDPYSLDENDPTIKEVEMKRVEENRAWSMSTGRYALRNLKKTMGQFRW

Foldseek 3Di:
DDDDDDDDDDDDDDDPPPLVVLLVVLLVQLVVCVVVVVLVSNLVSLVSSLVSVVVVVVLLSNLSSLQSNLSSLLVVCLVVVDPVSLVSSLVSLVSSCVSHVDPVSVVVNVVSVCSNCCSNVVDDPPPPVVVVVVVVVVVVVLVVVVVVLVVVLCVVQPLPVDDPPPPCSVVSVVVSVVSVVVVVVVSVVVVVVVVCVVVVVPDD

Radius of gyration: 32.37 Å; chains: 1; bounding box: 67×89×89 Å